Protein AF-A0A958LQD8-F1 (afdb_monomer)

Sequence (260 aa):
MGGPRLFFLTISIAVMGLSCSENRFSMDKAGTDSNQPQPANEGQGGEDPRYPGRGEPGPGLAFGHFDLDTSSKVYSPSDGETDRHIHEYDDKYDVRHVDFFYMLDSKLKEIHELIPEGIPFRIVVANAHLSRGGFLDINGRFQRAVDYQARVNSFLKGTTTALDTFVLGAAGPGQVQLTKFSLHFDEDAIVSGGLIPTQTGCVVKNDPGQKGEYRNGALTIQALAADRFALDPGTGVATKDGGLLWEATIFWHKEGAGCY

Nearest PDB structures (foldseek):
  3afo-assembly1_B-2  TM=1.778E-01  e=2.041E+00  Saccharomyces cerevisiae

Radius of gyration: 23.88 Å; Cα contacts (8 Å, |Δi|>4): 529; chains: 1; bounding box: 69×80×53 Å

Secondary structure (DSSP, 8-state):
--PPPPPP-----------PPP-------------PPPP---------TTSPPSS-----STTS-EEEEEESS---TT-S--SEEETTHHHHHT-SEEETTS-SSTTS--HHHHS-TT--EEEEEESTTT-TTEEEEETTEEEEHHHHHHHHHHHHTTS------EESSS--TT-EE---EEEEE-TTTTTTT-S-EE-HHHHHTT---TTS-GGGG-EEEEEEETTS--B-TTTSSBPTTS-EEEEEEEEEE-TTPPP-

Foldseek 3Di:
DDDDDDDDDDDDDDDDDDDDDDDDDDDDDDDDDDPDPDPPPPPPDPPPVLDDPPDDQAQAAPPFAKKKFKAQFDADALAAFTQDIDPRQCRVRRAQKAWLQDGPDPSHHRLPNQADFPFKKFKEKWLQVQQQQKWKQWVNDTDTNVVRNVVLVCCVVVVDVDTATEGDDDDDPRHDDGPTIMMGGDSHSVVVSNFHEDAPVQQGSQHAAPQRETSLSFIKMFIFGPVQQDADPSHRHADRSRGTRIMMTMGTYDPPDYSD

Structure (mmCIF, N/CA/C/O backbone):
data_AF-A0A958LQD8-F1
#
_entry.id   AF-A0A958LQD8-F1
#
loop_
_atom_site.group_PDB
_atom_site.id
_atom_site.type_symbol
_atom_site.label_atom_id
_atom_site.label_alt_id
_atom_site.label_comp_id
_atom_site.label_asym_id
_atom_site.label_entity_id
_atom_site.label_seq_id
_atom_site.pdbx_PDB_ins_code
_atom_site.Cartn_x
_atom_site.Cartn_y
_atom_site.Cartn_z
_atom_site.occupancy
_atom_site.B_iso_or_equiv
_atom_site.auth_seq_id
_atom_site.auth_comp_id
_atom_site.auth_asym_id
_atom_site.auth_atom_id
_atom_site.pdbx_PDB_model_num
ATOM 1 N N . MET A 1 1 ? -21.863 54.832 32.679 1.00 43.78 1 MET A N 1
ATOM 2 C CA . MET A 1 1 ? -22.001 53.361 32.728 1.00 43.78 1 MET A CA 1
ATOM 3 C C . MET A 1 1 ? -22.930 52.946 31.598 1.00 43.78 1 MET A C 1
ATOM 5 O O . MET A 1 1 ? -24.135 53.093 31.732 1.00 43.78 1 MET A O 1
ATOM 9 N N . GLY A 1 2 ? -22.371 52.563 30.450 1.00 52.59 2 GLY A N 1
ATOM 10 C CA . GLY A 1 2 ? -23.127 52.108 29.281 1.00 52.59 2 GLY A CA 1
ATOM 11 C C . GLY A 1 2 ? -22.715 50.677 28.965 1.00 52.59 2 GLY A C 1
ATOM 12 O O . GLY A 1 2 ? -21.569 50.451 28.594 1.00 52.59 2 GLY A O 1
ATOM 13 N N . GLY A 1 3 ? -23.618 49.725 29.190 1.00 48.03 3 GLY A N 1
ATOM 14 C CA . GLY A 1 3 ? -23.421 48.320 28.832 1.00 48.03 3 GLY A CA 1
ATOM 15 C C . GLY A 1 3 ? -23.989 48.029 27.437 1.00 48.03 3 GLY A C 1
ATOM 16 O O . GLY A 1 3 ? -25.008 48.624 27.072 1.00 48.03 3 GLY A O 1
ATOM 17 N N . PRO A 1 4 ? -23.365 47.139 26.648 1.00 59.12 4 PRO A N 1
ATOM 18 C CA . PRO A 1 4 ? -23.857 46.798 25.322 1.00 59.12 4 PRO A CA 1
ATOM 19 C C . PRO A 1 4 ? -25.097 45.899 25.418 1.00 59.12 4 PRO A C 1
ATOM 21 O O . PRO A 1 4 ? -25.148 44.954 26.204 1.00 59.12 4 PRO A O 1
ATOM 24 N N . ARG A 1 5 ? -26.110 46.202 24.600 1.00 59.00 5 ARG A N 1
ATOM 25 C CA . ARG A 1 5 ? -27.296 45.359 24.410 1.00 59.00 5 ARG A CA 1
ATOM 26 C C . ARG A 1 5 ? -27.002 44.314 23.335 1.00 59.00 5 ARG A C 1
ATOM 28 O O . ARG A 1 5 ? -26.736 44.669 22.190 1.00 59.00 5 ARG A O 1
ATOM 35 N N . LEU A 1 6 ? -27.072 43.042 23.717 1.00 57.66 6 LEU A N 1
ATOM 36 C CA . LEU A 1 6 ? -27.029 41.895 22.814 1.00 57.66 6 LEU A CA 1
ATOM 37 C C . LEU A 1 6 ? -28.390 41.775 22.104 1.00 57.66 6 LEU A C 1
ATOM 39 O O . LEU A 1 6 ? -29.414 41.614 22.767 1.00 57.66 6 LEU A O 1
ATOM 43 N N . PHE A 1 7 ? -28.411 41.864 20.775 1.00 57.25 7 PHE A N 1
ATOM 44 C CA . PHE A 1 7 ? -29.586 41.538 19.966 1.00 57.25 7 PHE A CA 1
ATOM 45 C C . PHE A 1 7 ? -29.498 40.071 19.535 1.00 57.25 7 PHE A C 1
ATOM 47 O O . PHE A 1 7 ? -28.585 39.693 18.805 1.00 57.25 7 PHE A O 1
ATOM 54 N N . PHE A 1 8 ? -30.448 39.249 19.981 1.00 53.72 8 PHE A N 1
ATOM 55 C CA . PHE A 1 8 ? -30.666 37.910 19.440 1.00 53.72 8 PHE A CA 1
ATOM 56 C C . PHE A 1 8 ? -31.566 38.015 18.207 1.00 53.72 8 PHE A C 1
ATOM 58 O O . PHE A 1 8 ? -32.703 38.477 18.299 1.00 53.72 8 PHE A O 1
ATOM 65 N N . LEU A 1 9 ? -31.046 37.598 17.053 1.00 58.19 9 LEU A N 1
ATOM 66 C CA . LEU A 1 9 ? -31.812 37.438 15.823 1.00 58.19 9 LEU A CA 1
ATOM 67 C C . LEU A 1 9 ? -32.272 35.978 15.734 1.00 58.19 9 LEU A C 1
ATOM 69 O O . LEU A 1 9 ? -31.477 35.089 15.437 1.00 58.19 9 LEU A O 1
ATOM 73 N N . THR A 1 10 ? -33.548 35.723 16.009 1.00 55.00 10 THR A N 1
ATOM 74 C CA . THR A 1 10 ? -34.147 34.392 15.858 1.00 55.00 10 THR A CA 1
ATOM 75 C C . THR A 1 10 ? -34.688 34.252 14.437 1.00 55.00 10 THR A C 1
ATOM 77 O O . THR A 1 10 ? -35.723 34.824 14.102 1.00 55.00 10 THR A O 1
ATOM 80 N N . ILE A 1 11 ? -33.993 33.498 13.586 1.00 55.56 11 ILE A N 1
ATOM 81 C CA . ILE A 1 11 ? -34.487 33.121 12.256 1.00 55.56 11 ILE A CA 1
ATOM 82 C C . ILE A 1 11 ? -35.342 31.862 12.427 1.00 55.56 11 ILE A C 1
ATOM 84 O O . ILE A 1 11 ? -34.821 30.782 12.690 1.00 55.56 11 ILE A O 1
ATOM 88 N N . SER A 1 12 ? -36.662 32.007 12.309 1.00 48.62 12 SER A N 1
ATOM 89 C CA . SER A 1 12 ? -37.588 30.871 12.253 1.00 48.62 12 SER A CA 1
ATOM 90 C C . SER A 1 12 ? -37.748 30.429 10.802 1.00 48.62 12 SER A C 1
ATOM 92 O O . SER A 1 12 ? -38.300 31.164 9.986 1.00 48.62 12 SER A O 1
ATOM 94 N N . ILE A 1 13 ? -37.257 29.234 10.476 1.00 55.59 13 ILE A N 1
ATOM 95 C CA . ILE A 1 13 ? -37.494 28.586 9.183 1.00 55.59 13 ILE A CA 1
ATOM 96 C C . ILE A 1 13 ? -38.834 27.854 9.277 1.00 55.59 13 ILE A C 1
ATOM 98 O O . ILE A 1 13 ? -38.968 26.865 9.995 1.00 55.59 13 ILE A O 1
ATOM 102 N N . ALA A 1 14 ? -39.837 28.362 8.563 1.00 51.31 14 ALA A N 1
ATOM 103 C CA . ALA A 1 14 ? -41.111 27.683 8.379 1.00 51.31 14 ALA A CA 1
ATOM 104 C C . ALA A 1 14 ? -40.929 26.528 7.382 1.00 51.31 14 ALA A C 1
ATOM 106 O O . ALA A 1 14 ? -40.748 26.749 6.186 1.00 51.31 14 ALA A O 1
ATOM 107 N N . VAL A 1 15 ? -40.979 25.290 7.876 1.00 55.06 15 VAL A N 1
ATOM 108 C CA . VAL A 1 15 ? -41.064 24.091 7.037 1.00 55.06 15 VAL A CA 1
ATOM 109 C C . VAL A 1 15 ? -42.533 23.896 6.664 1.00 55.06 15 VAL A C 1
ATOM 111 O O . VAL A 1 15 ? -43.347 23.494 7.493 1.00 55.06 15 VAL A O 1
ATOM 114 N N . MET A 1 16 ? -42.888 24.227 5.422 1.00 54.22 16 MET A N 1
ATOM 115 C CA . MET A 1 16 ? -44.194 23.888 4.860 1.00 54.22 16 MET A CA 1
ATOM 116 C C . MET A 1 16 ? -44.259 22.377 4.620 1.00 54.22 16 MET A C 1
ATOM 118 O O . MET A 1 16 ? -43.519 21.831 3.804 1.00 54.22 16 MET A O 1
ATOM 122 N N . GLY A 1 17 ? -45.146 21.711 5.359 1.00 43.06 17 GLY A N 1
ATOM 123 C CA . GLY A 1 17 ? -45.454 20.297 5.197 1.00 43.06 17 GLY A CA 1
ATOM 124 C C . GLY A 1 17 ? -46.214 20.039 3.898 1.00 43.06 17 GLY A C 1
ATOM 125 O O . GLY A 1 17 ? -47.324 20.531 3.705 1.00 43.06 17 GLY A O 1
ATOM 126 N N . LEU A 1 18 ? -45.621 19.229 3.024 1.00 50.12 18 LEU A N 1
ATOM 127 C CA . LEU A 1 18 ? -46.321 18.573 1.927 1.00 50.12 18 LEU A CA 1
ATOM 128 C C . LEU A 1 18 ? -47.001 17.312 2.472 1.00 50.12 18 LEU A C 1
ATOM 130 O O . LEU A 1 18 ? -46.356 16.324 2.813 1.00 50.12 18 LEU A O 1
ATOM 134 N N . SER A 1 19 ? -48.325 17.397 2.577 1.00 48.19 19 SER A N 1
ATOM 135 C CA . SER A 1 19 ? -49.240 16.290 2.842 1.00 48.19 19 SER A CA 1
ATOM 136 C C . SER A 1 19 ? -49.311 15.384 1.610 1.00 48.19 19 SER A C 1
ATOM 138 O O . SER A 1 19 ? -49.918 15.764 0.608 1.00 48.19 19 SER A O 1
ATOM 140 N N . CYS A 1 20 ? -48.746 14.180 1.700 1.00 44.09 20 CYS A N 1
ATOM 141 C CA . CYS A 1 20 ? -49.022 13.094 0.762 1.00 44.09 20 CYS A CA 1
ATOM 142 C C . CYS A 1 20 ? -50.038 12.127 1.376 1.00 44.09 20 CYS A C 1
ATOM 144 O O . CYS A 1 20 ? -49.910 11.694 2.519 1.00 44.09 20 CYS A O 1
ATOM 146 N N . SER A 1 21 ? -51.061 11.843 0.577 1.00 49.31 21 SER A N 1
ATOM 147 C CA . SER A 1 21 ? -52.246 11.051 0.873 1.00 49.31 21 SER A CA 1
ATOM 148 C C . SER A 1 21 ? -51.948 9.603 1.255 1.00 49.31 21 SER A C 1
ATOM 150 O O . SER A 1 21 ? -51.080 8.951 0.675 1.00 49.31 21 SER A O 1
ATOM 152 N N . GLU A 1 22 ? -52.769 9.098 2.169 1.00 45.38 22 GLU A N 1
ATOM 153 C CA . GLU A 1 22 ? -52.857 7.706 2.588 1.00 45.38 22 GLU A CA 1
ATOM 154 C C . GLU A 1 22 ? -53.103 6.764 1.399 1.00 45.38 22 GLU A C 1
ATOM 156 O O . GLU A 1 22 ? -54.120 6.863 0.716 1.00 45.38 22 GLU A O 1
ATOM 161 N N . ASN A 1 23 ? -52.214 5.788 1.209 1.00 41.88 23 ASN A N 1
ATOM 162 C CA . ASN A 1 23 ? -52.551 4.541 0.535 1.00 41.88 23 ASN A CA 1
ATOM 163 C C . ASN A 1 23 ? -52.360 3.401 1.532 1.00 41.88 23 ASN A C 1
ATOM 165 O O . ASN A 1 23 ? -51.24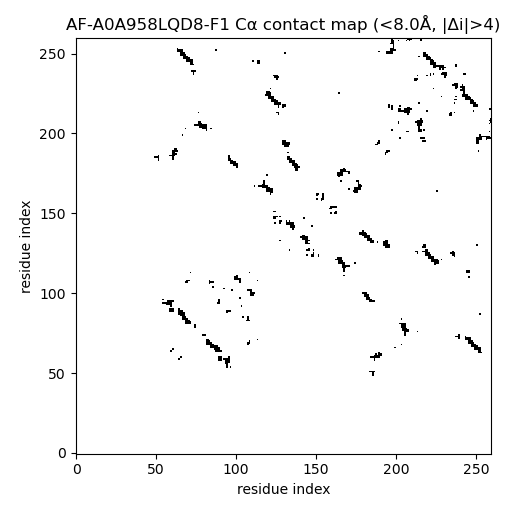6 3.066 1.935 1.00 41.88 23 ASN A O 1
ATOM 169 N N . ARG A 1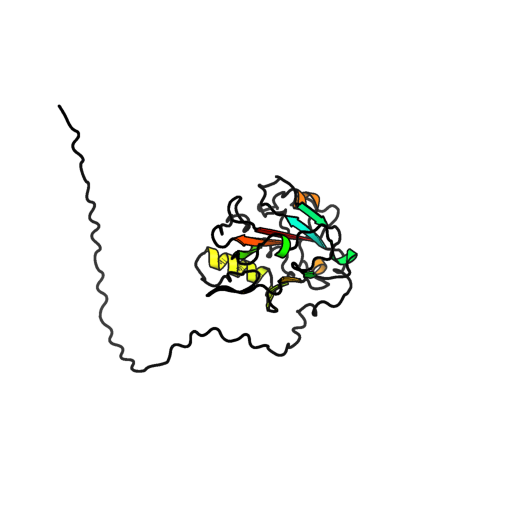 24 ? -53.489 2.827 1.949 1.00 46.91 24 ARG A N 1
ATOM 170 C CA . ARG A 1 24 ? -53.561 1.615 2.759 1.00 46.91 24 ARG A CA 1
ATOM 171 C C . ARG A 1 24 ? -53.095 0.433 1.915 1.00 46.91 24 ARG A C 1
ATOM 173 O O . ARG A 1 24 ? -53.807 0.017 1.006 1.00 46.91 24 ARG A O 1
ATOM 180 N N . PHE A 1 25 ? -51.952 -0.142 2.266 1.00 39.34 25 PHE A N 1
ATOM 181 C CA . PHE A 1 25 ? -51.623 -1.519 1.919 1.00 39.34 25 PHE A CA 1
ATOM 182 C C . PHE A 1 25 ? -51.407 -2.307 3.208 1.00 39.34 25 PHE A C 1
ATOM 184 O O . PHE A 1 25 ? -50.503 -2.039 3.992 1.00 39.34 25 PHE A O 1
ATOM 191 N N . SER A 1 26 ? -52.319 -3.248 3.429 1.00 44.12 26 SER A N 1
ATOM 192 C CA . SER A 1 26 ? -52.228 -4.298 4.432 1.00 44.12 26 SER A CA 1
ATOM 193 C C . SER A 1 26 ? -51.232 -5.347 3.938 1.00 44.12 26 SER A C 1
ATOM 195 O O . SER A 1 26 ? -51.383 -5.864 2.831 1.00 44.12 26 SER A O 1
ATOM 197 N N . MET A 1 27 ? -50.230 -5.660 4.757 1.00 42.16 27 MET A N 1
ATOM 198 C CA . MET A 1 27 ? -49.512 -6.929 4.694 1.00 42.16 27 MET A CA 1
ATOM 199 C C . MET A 1 27 ? -49.253 -7.418 6.115 1.00 42.16 27 MET A C 1
ATOM 201 O O . MET A 1 27 ? -48.377 -6.926 6.823 1.00 42.16 27 MET A O 1
ATOM 205 N N . ASP A 1 28 ? -50.043 -8.409 6.509 1.00 48.12 28 ASP A N 1
ATOM 206 C CA . ASP A 1 28 ? -49.695 -9.329 7.578 1.00 48.12 28 ASP A CA 1
ATOM 207 C C . ASP A 1 28 ? -48.567 -10.250 7.096 1.00 48.12 28 ASP A C 1
ATOM 209 O O . ASP A 1 28 ? -48.719 -10.926 6.078 1.00 48.12 28 ASP A O 1
ATOM 213 N N . LYS A 1 29 ? -47.474 -10.324 7.861 1.00 41.50 29 LYS A N 1
ATOM 214 C CA . LYS A 1 29 ? -46.923 -11.552 8.472 1.00 41.50 29 LYS A CA 1
ATOM 215 C C . LYS A 1 29 ? -45.418 -11.455 8.700 1.00 41.50 29 LYS A C 1
ATOM 217 O O . LYS A 1 29 ? -44.631 -11.167 7.807 1.00 41.50 29 LYS A O 1
ATOM 222 N N . ALA A 1 30 ? -45.073 -11.789 9.938 1.00 46.97 30 ALA A N 1
ATOM 223 C CA . ALA A 1 30 ? -43.751 -12.078 10.456 1.00 46.97 30 ALA A CA 1
ATOM 224 C C . ALA A 1 30 ? -42.873 -12.894 9.491 1.00 46.97 30 ALA A C 1
ATOM 226 O O . ALA A 1 30 ? -43.243 -13.990 9.069 1.00 46.97 30 ALA A O 1
ATOM 227 N N . GLY A 1 31 ? -41.674 -12.377 9.238 1.00 37.88 31 GLY A N 1
ATOM 228 C CA . GLY A 1 31 ? -40.526 -13.104 8.719 1.00 37.88 31 GLY A CA 1
ATOM 229 C C . GLY A 1 31 ? -39.307 -12.617 9.491 1.00 37.88 31 GLY A C 1
ATOM 230 O O . GLY A 1 31 ? -39.034 -11.423 9.533 1.00 37.88 31 GLY A O 1
ATOM 231 N N . THR A 1 32 ? -38.665 -13.534 10.196 1.00 39.53 32 THR A N 1
ATOM 232 C CA . THR A 1 32 ? -37.576 -13.305 11.142 1.00 39.53 32 THR A CA 1
ATOM 233 C C . THR A 1 32 ? -36.356 -12.662 10.498 1.00 39.53 32 THR A C 1
ATOM 235 O O . THR A 1 32 ? -35.843 -13.146 9.493 1.00 39.53 32 THR A O 1
ATOM 238 N N . ASP A 1 33 ? -35.880 -11.615 11.161 1.00 44.50 33 ASP A N 1
ATOM 239 C CA . ASP A 1 33 ? -34.563 -11.011 11.018 1.00 44.50 33 ASP A CA 1
ATOM 240 C C . ASP A 1 33 ? -33.474 -12.079 11.223 1.00 44.50 33 ASP A C 1
ATOM 242 O O . ASP A 1 33 ? -33.321 -12.631 12.315 1.00 44.50 33 ASP A O 1
ATOM 246 N N . SER A 1 34 ? -32.714 -12.389 10.175 1.00 42.09 34 SER A N 1
ATOM 247 C CA . SER A 1 34 ? -31.478 -13.168 10.283 1.00 42.09 34 SER A CA 1
ATOM 248 C C . SER A 1 34 ? -30.365 -12.464 9.518 1.00 42.09 34 SER A C 1
ATOM 250 O O . SER A 1 34 ? -29.821 -12.977 8.543 1.00 42.09 34 SER A O 1
ATOM 252 N N . ASN A 1 35 ? -30.016 -11.272 9.993 1.00 40.09 35 ASN A N 1
ATOM 253 C CA . ASN A 1 35 ? -28.779 -10.582 9.646 1.00 40.09 35 ASN A CA 1
ATOM 254 C C . ASN A 1 35 ? -27.614 -11.153 10.486 1.00 40.09 35 ASN A C 1
ATOM 256 O O . ASN A 1 35 ? -26.908 -10.434 11.192 1.00 40.09 35 ASN A O 1
ATOM 260 N N . GLN A 1 36 ? -27.458 -12.482 10.476 1.00 35.56 36 GLN A N 1
ATOM 261 C CA . GLN A 1 36 ? -26.257 -13.126 10.999 1.00 35.56 36 GLN A CA 1
ATOM 262 C C . GLN A 1 36 ? -25.197 -13.144 9.892 1.00 35.56 36 GLN A C 1
ATOM 264 O O . GLN A 1 36 ? -25.523 -13.507 8.759 1.00 35.56 36 GLN A O 1
ATOM 269 N N . PRO A 1 37 ? -23.932 -12.800 10.192 1.00 37.66 37 PRO A N 1
ATOM 270 C CA . PRO A 1 37 ? -22.829 -13.073 9.286 1.00 37.66 37 PRO A CA 1
ATOM 271 C C . PRO A 1 37 ? -22.858 -14.561 8.947 1.00 37.66 37 PRO A C 1
ATOM 273 O O . PRO A 1 37 ? -22.748 -15.400 9.844 1.00 37.66 37 PRO A O 1
ATOM 276 N N . GLN A 1 38 ? -23.047 -14.896 7.668 1.00 34.62 38 GLN A N 1
ATOM 277 C CA . GLN A 1 38 ? -22.868 -16.274 7.235 1.00 34.62 38 GLN A CA 1
ATOM 278 C C . GLN A 1 38 ? -21.451 -16.701 7.644 1.00 34.62 38 GLN A C 1
ATOM 280 O O . GLN A 1 38 ? -20.498 -15.970 7.339 1.00 34.62 38 GLN A O 1
ATOM 285 N N . PRO A 1 39 ? -21.285 -17.844 8.337 1.00 36.41 39 PRO A N 1
ATOM 286 C CA . PRO A 1 39 ? -19.961 -18.403 8.547 1.00 36.41 39 PRO A CA 1
ATOM 287 C C . PRO A 1 39 ? -19.302 -18.541 7.179 1.00 36.41 39 PRO A C 1
ATOM 289 O O . PRO A 1 39 ? -19.971 -18.896 6.204 1.00 36.41 39 PRO A O 1
ATOM 292 N N . ALA A 1 40 ? -18.016 -18.190 7.103 1.00 41.31 40 ALA A N 1
ATOM 293 C CA . ALA A 1 40 ? -17.224 -18.397 5.905 1.00 41.31 40 ALA A CA 1
ATOM 294 C C . ALA A 1 40 ? -17.393 -19.864 5.516 1.00 41.31 40 ALA A C 1
ATOM 296 O O . ALA A 1 40 ? -16.914 -20.757 6.207 1.00 41.31 40 ALA A O 1
ATOM 297 N N . ASN A 1 41 ? -18.172 -20.098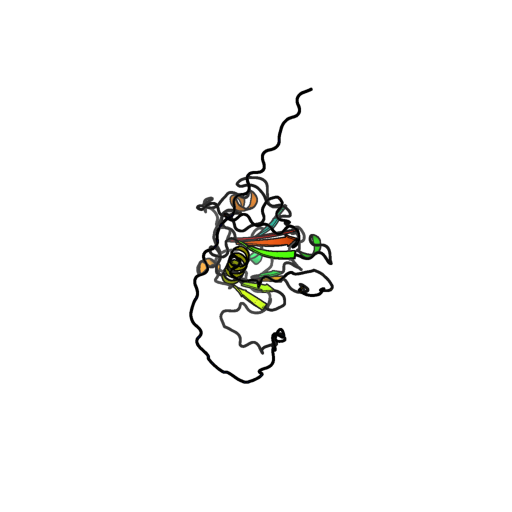 4.466 1.00 34.94 41 ASN A N 1
ATOM 298 C CA . ASN A 1 41 ? -18.282 -21.407 3.878 1.00 34.94 41 ASN A CA 1
ATOM 299 C C . ASN A 1 41 ? -16.875 -21.672 3.351 1.00 34.94 41 ASN A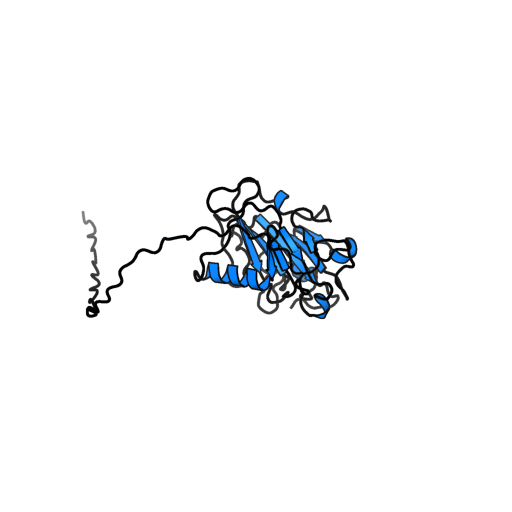 C 1
ATOM 301 O O . ASN A 1 41 ? -16.440 -20.992 2.418 1.00 34.94 41 ASN A O 1
ATOM 305 N N . GLU A 1 42 ? -16.139 -22.560 4.019 1.00 41.84 42 GLU A N 1
ATOM 306 C CA . GLU A 1 42 ? -14.897 -23.152 3.530 1.00 41.84 42 GLU A CA 1
ATOM 307 C C . GLU A 1 42 ? -15.265 -23.960 2.284 1.00 41.84 42 GLU A C 1
ATOM 309 O O . GLU A 1 42 ? -15.403 -25.181 2.289 1.00 41.84 42 GLU A O 1
ATOM 314 N N . GLY A 1 43 ? -15.571 -23.225 1.216 1.00 38.41 43 GLY A N 1
ATOM 315 C CA . GLY A 1 43 ? -15.916 -23.760 -0.074 1.00 38.41 43 GLY A CA 1
ATOM 316 C C . GLY A 1 43 ? -14.699 -24.501 -0.571 1.00 38.41 43 GLY A C 1
ATOM 317 O O . GLY A 1 43 ? -13.639 -23.907 -0.762 1.00 38.41 43 GLY A O 1
ATOM 318 N N . GLN A 1 44 ? -14.877 -25.805 -0.748 1.00 37.62 44 GLN A N 1
ATOM 319 C CA . GLN A 1 44 ? -14.023 -26.657 -1.553 1.00 37.62 44 GLN A CA 1
ATOM 320 C C . GLN A 1 44 ? -13.621 -25.874 -2.805 1.00 37.62 44 GLN A C 1
ATOM 322 O O . GLN A 1 44 ? -14.473 -25.530 -3.626 1.00 37.62 44 GLN A O 1
ATOM 327 N N . GLY A 1 45 ? -12.340 -25.509 -2.866 1.00 40.03 45 GLY A N 1
ATOM 328 C CA . GLY A 1 45 ? -11.774 -24.691 -3.923 1.00 40.03 45 GLY A CA 1
ATOM 329 C C . GLY A 1 45 ? -11.931 -25.403 -5.253 1.00 40.03 45 GLY A C 1
ATOM 330 O O . GLY A 1 45 ? -11.141 -26.279 -5.589 1.00 40.03 45 GLY A O 1
ATOM 331 N N . GLY A 1 46 ? -12.954 -25.018 -6.011 1.00 38.12 46 GLY A N 1
ATOM 332 C CA . GLY A 1 46 ? -12.837 -25.060 -7.454 1.00 38.12 46 GLY A CA 1
ATOM 333 C C . GLY A 1 46 ? -11.684 -24.130 -7.796 1.00 38.12 46 GLY A C 1
ATOM 334 O O . GLY A 1 46 ? -11.754 -22.940 -7.496 1.00 38.12 46 GLY A O 1
ATOM 335 N N . GLU A 1 47 ? -10.606 -24.693 -8.325 1.00 43.09 47 GLU A N 1
ATOM 336 C CA . GLU A 1 47 ? -9.502 -23.946 -8.912 1.00 43.09 47 GLU A CA 1
ATOM 337 C C . GLU A 1 47 ? -10.105 -23.026 -9.984 1.00 43.09 47 GLU A C 1
ATOM 339 O O . GLU A 1 47 ? -10.423 -23.470 -11.085 1.00 43.09 47 GLU A O 1
ATOM 344 N N . ASP A 1 48 ? -10.362 -21.752 -9.664 1.00 49.31 48 ASP A N 1
ATOM 345 C CA . ASP A 1 48 ? -10.503 -20.765 -10.731 1.00 49.31 48 ASP A CA 1
ATOM 346 C C . ASP A 1 48 ? -9.126 -20.740 -11.401 1.00 49.31 48 ASP A C 1
ATOM 348 O O . ASP A 1 48 ? -8.137 -20.456 -10.719 1.00 49.31 48 ASP A O 1
ATOM 352 N N . PRO A 1 49 ? -9.024 -21.036 -12.703 1.00 51.75 49 PRO A N 1
ATOM 353 C CA . PRO A 1 49 ? -7.749 -21.010 -13.415 1.00 51.75 49 PRO A CA 1
ATOM 354 C C . PRO A 1 49 ? -7.091 -19.618 -13.429 1.00 51.75 49 PRO A C 1
ATOM 356 O O . PRO A 1 49 ? -5.986 -19.479 -13.936 1.00 51.75 49 PRO A O 1
ATOM 359 N N . ARG A 1 50 ? -7.763 -18.588 -12.893 1.00 51.75 50 ARG A N 1
ATOM 360 C CA . ARG A 1 50 ? -7.248 -17.227 -12.687 1.00 51.75 50 ARG A CA 1
ATOM 361 C C . ARG A 1 50 ? -6.736 -16.963 -11.265 1.00 51.75 50 ARG A C 1
ATOM 363 O O . ARG A 1 50 ? -6.515 -15.807 -10.923 1.00 51.75 50 ARG A O 1
ATOM 370 N N . TYR A 1 51 ? -6.649 -17.979 -10.405 1.00 55.50 51 TYR A N 1
ATOM 371 C CA . TYR A 1 51 ? -5.991 -17.840 -9.108 1.00 55.50 51 TYR A CA 1
ATOM 372 C C . TYR A 1 51 ? -4.564 -18.379 -9.203 1.00 55.50 51 TYR A C 1
ATOM 374 O O . TYR A 1 51 ? -4.396 -19.568 -9.494 1.00 55.50 51 TYR A O 1
ATOM 382 N N . PRO A 1 52 ? -3.539 -17.561 -8.906 1.00 54.59 52 PRO A N 1
ATOM 383 C CA . PRO A 1 52 ? -2.189 -18.074 -8.775 1.00 54.59 52 PRO A CA 1
ATOM 384 C C . PRO A 1 52 ? -2.202 -19.088 -7.627 1.00 54.59 52 PRO A C 1
ATOM 386 O O . PRO A 1 52 ? -2.674 -18.800 -6.523 1.00 54.59 52 PRO A O 1
ATOM 389 N N . GLY A 1 53 ? -1.779 -20.319 -7.923 1.00 51.78 53 GLY A N 1
ATOM 390 C CA . GLY A 1 53 ? -1.777 -21.420 -6.964 1.00 51.78 53 GLY A CA 1
ATOM 391 C C . GLY A 1 53 ? -1.122 -21.007 -5.644 1.00 51.78 53 GLY A C 1
ATOM 392 O O . GLY A 1 53 ? -0.171 -20.229 -5.626 1.00 51.78 53 GLY A O 1
ATOM 393 N N . ARG A 1 54 ? -1.653 -21.513 -4.523 1.00 52.75 54 ARG A N 1
ATOM 394 C CA . ARG A 1 54 ? -1.110 -21.278 -3.177 1.00 52.75 54 ARG A CA 1
ATOM 395 C C . ARG A 1 54 ? 0.409 -21.504 -3.155 1.00 52.75 54 ARG A C 1
ATOM 397 O O . ARG A 1 54 ? 0.828 -22.649 -3.138 1.00 52.75 54 ARG A O 1
ATOM 404 N N . GLY A 1 55 ? 1.185 -20.423 -3.080 1.00 52.31 55 GLY A N 1
ATOM 405 C CA . GLY A 1 55 ? 2.457 -20.305 -2.353 1.00 52.31 55 GLY A CA 1
ATOM 406 C C . GLY A 1 55 ? 3.603 -21.285 -2.628 1.00 52.31 55 GLY A C 1
ATOM 407 O O . GLY A 1 55 ? 4.592 -21.206 -1.907 1.00 52.31 55 GLY A O 1
ATOM 408 N N . GLU A 1 56 ? 3.520 -22.186 -3.604 1.00 54.94 56 GLU A N 1
ATOM 409 C CA . GLU A 1 56 ? 4.672 -23.015 -3.964 1.00 54.94 56 GLU A CA 1
ATOM 410 C C . GLU A 1 56 ? 5.755 -22.128 -4.604 1.00 54.94 56 GLU A C 1
ATOM 412 O O . GLU A 1 56 ? 5.412 -21.292 -5.454 1.00 54.94 56 GLU A O 1
ATOM 417 N N . PRO A 1 57 ? 7.036 -22.286 -4.210 1.00 57.91 57 PRO A N 1
ATOM 418 C CA . PRO A 1 57 ? 8.156 -21.668 -4.906 1.00 57.91 57 PRO A CA 1
ATOM 419 C C . PRO A 1 57 ? 8.048 -21.952 -6.399 1.00 57.91 57 PRO A C 1
ATOM 421 O O . PRO A 1 57 ? 7.750 -23.074 -6.826 1.00 57.91 57 PRO A O 1
ATOM 424 N N . GLY A 1 58 ? 8.240 -20.917 -7.189 1.00 64.56 58 GLY A N 1
ATOM 425 C CA . GLY A 1 58 ? 8.158 -20.989 -8.631 1.00 64.56 58 GLY A CA 1
ATOM 426 C C . GLY A 1 58 ? 8.763 -19.729 -9.216 1.00 64.56 58 GLY A C 1
ATOM 427 O O . GLY A 1 58 ? 8.864 -18.738 -8.489 1.00 64.56 58 GLY A O 1
ATOM 428 N N . PRO A 1 59 ? 9.111 -19.761 -10.514 1.00 79.62 59 PRO A N 1
ATOM 429 C CA . PRO A 1 59 ? 9.761 -18.633 -11.164 1.00 79.62 59 PRO A CA 1
ATOM 430 C C . PRO A 1 59 ? 9.016 -17.341 -10.830 1.00 79.62 59 PRO A C 1
ATOM 432 O O . PRO A 1 59 ? 7.779 -17.347 -10.742 1.00 79.62 59 PRO A O 1
ATOM 435 N N . GLY A 1 60 ? 9.780 -16.266 -10.621 1.00 87.56 60 GLY A N 1
ATOM 436 C CA . GLY A 1 60 ? 9.263 -14.908 -10.485 1.00 87.56 60 GLY A CA 1
ATOM 437 C C . GLY A 1 60 ? 8.378 -14.499 -11.668 1.00 87.56 60 GLY A C 1
ATOM 438 O O . GLY A 1 60 ? 7.950 -15.319 -12.490 1.00 87.56 60 GLY A O 1
ATOM 439 N N . LEU A 1 61 ? 8.037 -13.220 -11.772 1.00 92.88 61 LEU A N 1
ATOM 440 C CA . LEU A 1 61 ? 7.188 -12.784 -12.876 1.00 92.88 61 LEU A CA 1
ATOM 441 C C . LEU A 1 61 ? 7.886 -12.990 -14.227 1.00 92.88 61 LEU A C 1
ATOM 443 O O . LEU A 1 61 ? 9.075 -12.749 -14.408 1.00 92.88 61 LEU A O 1
ATOM 447 N N . ALA A 1 62 ? 7.137 -13.436 -15.229 1.00 91.88 62 ALA A N 1
ATOM 448 C CA . ALA A 1 62 ? 7.700 -13.608 -16.555 1.00 91.88 62 ALA A CA 1
ATOM 449 C C . ALA A 1 62 ? 8.009 -12.236 -17.186 1.00 91.88 62 ALA A C 1
ATOM 451 O O . ALA A 1 62 ? 7.183 -11.321 -17.165 1.00 91.88 62 ALA A O 1
ATOM 452 N N . PHE A 1 63 ? 9.165 -12.140 -17.854 1.00 91.94 63 PHE A N 1
ATOM 453 C CA . PHE A 1 63 ? 9.614 -10.973 -18.637 1.00 91.94 63 PHE A CA 1
ATOM 454 C C . PHE A 1 63 ? 9.934 -9.705 -17.828 1.00 91.94 63 PHE A C 1
ATOM 456 O O . PHE A 1 63 ? 9.956 -8.602 -18.383 1.00 91.94 63 PHE A O 1
ATOM 463 N N . GLY A 1 64 ? 10.231 -9.859 -16.544 1.00 94.00 64 GLY A N 1
ATOM 464 C CA . GLY A 1 64 ? 10.716 -8.796 -15.675 1.00 94.00 64 GLY A CA 1
ATOM 465 C C . GLY A 1 64 ? 10.726 -9.278 -14.235 1.00 94.00 64 GLY A C 1
ATOM 466 O O . GLY A 1 64 ? 10.761 -10.472 -13.999 1.00 94.00 64 GLY A O 1
ATOM 467 N N . HIS A 1 65 ? 10.658 -8.340 -13.307 1.00 96.50 65 HIS A N 1
ATOM 468 C CA . HIS A 1 65 ? 10.573 -8.604 -11.879 1.00 96.50 65 HIS A CA 1
ATOM 469 C C . HIS A 1 65 ? 9.720 -7.516 -11.232 1.00 96.50 65 HIS A C 1
ATOM 471 O O . HIS A 1 65 ? 9.478 -6.460 -11.838 1.00 96.50 65 HIS A O 1
ATOM 477 N N . PHE A 1 66 ? 9.295 -7.723 -9.994 1.00 97.56 66 PHE A N 1
ATOM 478 C CA . PHE A 1 66 ? 8.787 -6.644 -9.166 1.00 97.56 66 PHE A CA 1
ATOM 479 C C . PHE A 1 66 ? 9.780 -6.248 -8.079 1.00 97.56 66 PHE A C 1
ATOM 481 O O . PHE A 1 66 ? 10.399 -7.067 -7.402 1.00 97.56 66 PHE A O 1
ATOM 488 N N . ASP A 1 67 ? 9.876 -4.944 -7.883 1.00 98.06 67 ASP A N 1
ATOM 489 C CA . ASP A 1 67 ? 10.551 -4.354 -6.744 1.00 98.06 67 ASP A CA 1
ATOM 490 C C . ASP A 1 67 ? 9.541 -4.195 -5.595 1.00 98.06 67 ASP A C 1
ATOM 492 O O . ASP A 1 67 ? 8.333 -4.015 -5.815 1.00 98.06 67 ASP A O 1
ATOM 496 N N . LEU A 1 68 ? 10.037 -4.269 -4.359 1.00 98.56 68 LEU A N 1
ATOM 497 C CA . LEU A 1 68 ? 9.233 -4.130 -3.147 1.00 98.56 68 LEU A CA 1
ATOM 498 C C . LEU A 1 68 ? 9.839 -3.087 -2.211 1.00 98.56 68 LEU A C 1
ATOM 500 O O . LEU A 1 68 ? 10.967 -3.232 -1.731 1.00 98.56 68 LEU A O 1
ATOM 504 N N . ASP A 1 69 ? 9.022 -2.097 -1.870 1.00 98.56 69 ASP A N 1
ATOM 505 C CA . ASP A 1 69 ? 9.367 -1.044 -0.930 1.00 98.56 69 ASP A CA 1
ATOM 506 C C . ASP A 1 69 ? 8.497 -1.128 0.326 1.00 98.56 69 ASP A C 1
ATOM 508 O O . ASP A 1 69 ? 7.323 -1.499 0.269 1.00 98.56 69 ASP A O 1
ATOM 512 N N . THR A 1 70 ? 9.052 -0.709 1.464 1.00 98.38 70 THR A N 1
ATOM 513 C CA . THR A 1 70 ? 8.299 -0.480 2.709 1.00 98.38 70 THR A CA 1
ATOM 514 C C . THR A 1 70 ? 8.541 0.926 3.241 1.00 98.38 70 THR A C 1
ATOM 516 O O . THR A 1 70 ? 9.614 1.506 3.054 1.00 98.38 70 THR A O 1
ATOM 519 N N . SER A 1 71 ? 7.535 1.490 3.909 1.00 97.56 71 SER A N 1
ATOM 520 C CA . SER A 1 71 ? 7.621 2.806 4.546 1.00 97.56 71 SER A CA 1
ATOM 521 C C . SER A 1 71 ? 6.834 2.842 5.856 1.00 97.56 71 SER A C 1
ATOM 523 O O . SER A 1 71 ? 5.760 2.255 5.982 1.00 97.56 71 SER A O 1
ATOM 525 N N . SER A 1 72 ? 7.354 3.576 6.833 1.00 94.75 72 SER A N 1
ATOM 526 C CA . SER A 1 72 ? 6.702 3.882 8.111 1.00 94.75 72 SER A CA 1
ATOM 527 C C . SER A 1 72 ? 6.046 5.265 8.125 1.00 94.75 72 SER A C 1
ATOM 529 O O . SER A 1 72 ? 5.427 5.652 9.118 1.00 94.75 72 SER A O 1
ATOM 531 N N . LYS A 1 73 ? 6.189 6.039 7.039 1.00 96.00 73 LYS A N 1
ATOM 532 C CA . LYS A 1 73 ? 5.673 7.408 6.918 1.00 96.00 73 LYS A CA 1
ATOM 533 C C . LYS A 1 73 ? 5.015 7.648 5.566 1.00 96.00 73 LYS A C 1
ATOM 535 O O . LYS A 1 73 ? 5.431 7.093 4.550 1.00 96.00 73 LYS A O 1
ATOM 540 N N . VAL A 1 74 ? 4.023 8.534 5.583 1.00 97.00 74 VAL A N 1
ATOM 541 C CA . VAL A 1 74 ? 3.504 9.178 4.377 1.00 97.00 74 VAL A CA 1
ATOM 542 C C . VAL A 1 74 ? 4.390 10.377 4.076 1.00 97.00 74 VAL A C 1
ATOM 544 O O . VAL A 1 74 ? 4.654 11.189 4.971 1.00 97.00 74 VAL A O 1
ATOM 547 N N . TYR A 1 75 ? 4.805 10.511 2.824 1.00 96.94 75 TYR A N 1
ATOM 548 C CA . TYR A 1 75 ? 5.588 11.653 2.378 1.00 96.94 75 TYR A CA 1
ATOM 549 C C . TYR A 1 75 ? 4.771 12.605 1.507 1.00 96.94 75 TYR A C 1
ATOM 551 O O . TYR A 1 75 ? 3.792 12.219 0.868 1.00 96.94 75 TYR A O 1
ATOM 559 N N . SER A 1 76 ? 5.177 13.874 1.487 1.00 96.38 76 SER A N 1
ATOM 560 C CA . SER A 1 76 ? 4.652 14.823 0.500 1.00 96.38 76 SER A CA 1
ATOM 561 C C . SER A 1 76 ? 5.165 14.444 -0.900 1.00 96.38 76 SER A C 1
ATOM 563 O O . SER A 1 76 ? 6.135 13.688 -1.000 1.00 96.38 76 SER A O 1
ATOM 565 N N . PRO A 1 77 ? 4.547 14.939 -1.986 1.00 96.62 77 PRO A N 1
ATOM 566 C CA . PRO A 1 77 ? 5.055 14.699 -3.335 1.00 96.62 77 PRO A CA 1
ATOM 567 C C . PRO A 1 77 ? 6.518 15.139 -3.483 1.00 96.62 77 PRO A C 1
ATOM 569 O O . PRO A 1 77 ? 6.860 16.256 -3.084 1.00 96.62 77 PRO A O 1
ATOM 572 N N . SER A 1 78 ? 7.350 14.267 -4.058 1.00 95.44 78 SER A N 1
ATOM 573 C CA . SER A 1 78 ? 8.798 14.456 -4.250 1.00 95.44 78 SER A CA 1
ATOM 574 C C . SER A 1 78 ? 9.569 14.778 -2.962 1.00 95.44 78 SER A C 1
ATOM 576 O O . SER A 1 78 ? 10.566 15.504 -2.985 1.00 95.44 78 SER A O 1
ATOM 578 N N . ASP A 1 79 ? 9.089 14.274 -1.825 1.00 94.00 79 ASP A N 1
ATOM 579 C CA . ASP A 1 79 ? 9.719 14.422 -0.517 1.00 94.00 79 ASP A CA 1
ATOM 580 C C . ASP A 1 79 ? 9.983 13.050 0.114 1.00 94.00 79 ASP A C 1
ATOM 582 O O . ASP A 1 79 ? 9.244 12.088 -0.096 1.00 94.00 79 ASP A O 1
ATOM 586 N N . GLY A 1 80 ? 11.025 12.991 0.939 1.00 92.44 80 GLY A N 1
ATOM 587 C CA . GLY A 1 80 ? 11.425 11.797 1.672 1.00 92.44 80 GLY A CA 1
ATOM 588 C C . GLY A 1 80 ? 11.870 10.616 0.812 1.00 92.44 80 GLY A C 1
ATOM 589 O O . GLY A 1 80 ? 12.102 10.725 -0.389 1.00 92.44 80 GLY A O 1
ATOM 590 N N . GLU A 1 81 ? 12.041 9.477 1.481 1.00 96.19 81 GLU A N 1
ATOM 591 C CA . GLU A 1 81 ? 12.454 8.211 0.879 1.00 96.19 81 GLU A CA 1
ATOM 592 C C . GLU A 1 81 ? 11.708 7.056 1.560 1.00 96.19 81 GLU A C 1
ATOM 594 O O . GLU A 1 81 ? 11.424 7.114 2.760 1.00 96.19 81 GLU A O 1
ATOM 599 N N . THR A 1 82 ? 11.372 5.996 0.822 1.00 96.88 82 THR A N 1
ATOM 600 C CA . THR A 1 82 ? 10.941 4.727 1.438 1.00 96.88 82 THR A CA 1
ATOM 601 C C . THR A 1 82 ? 11.987 4.248 2.433 1.00 96.88 82 THR A C 1
ATOM 603 O O . THR A 1 82 ? 13.186 4.405 2.201 1.00 96.88 82 THR A O 1
ATOM 606 N N . ASP A 1 83 ? 11.559 3.597 3.510 1.00 97.12 83 ASP A N 1
ATOM 607 C CA . ASP A 1 83 ? 12.493 3.121 4.527 1.00 97.12 83 ASP A CA 1
ATOM 608 C C . ASP A 1 83 ? 13.448 2.081 3.943 1.00 97.12 83 ASP A C 1
ATOM 610 O O . ASP A 1 83 ? 14.649 2.089 4.239 1.00 97.12 83 ASP A O 1
ATOM 614 N N . ARG A 1 84 ? 12.917 1.176 3.114 1.00 97.62 84 ARG A N 1
ATOM 615 C CA . ARG A 1 84 ? 13.677 0.117 2.453 1.00 97.62 84 ARG A CA 1
ATOM 616 C C . ARG A 1 84 ? 13.092 -0.216 1.098 1.00 97.62 84 ARG A C 1
ATOM 618 O O . ARG A 1 84 ? 11.880 -0.209 0.932 1.00 97.62 84 ARG A O 1
ATOM 625 N N . HIS A 1 85 ? 14.000 -0.572 0.205 1.00 98.00 85 HIS A N 1
ATOM 626 C CA . HIS A 1 85 ? 13.753 -0.991 -1.159 1.00 98.00 85 HIS A CA 1
ATOM 627 C C . HIS A 1 85 ? 14.504 -2.302 -1.403 1.00 98.00 85 HIS A C 1
ATOM 629 O O . HIS A 1 85 ? 15.698 -2.386 -1.082 1.00 98.00 85 HIS A O 1
ATOM 635 N N . ILE A 1 86 ? 13.818 -3.297 -1.958 1.00 98.25 86 ILE A N 1
ATOM 636 C CA . ILE A 1 86 ? 14.403 -4.551 -2.430 1.00 98.25 86 ILE A CA 1
ATOM 637 C C . ILE A 1 86 ? 14.173 -4.653 -3.930 1.00 98.25 86 ILE A C 1
ATOM 639 O O . ILE A 1 86 ? 13.038 -4.746 -4.391 1.00 98.25 86 ILE A O 1
ATOM 643 N N . HIS A 1 87 ? 15.286 -4.646 -4.654 1.00 97.75 87 HIS A N 1
ATOM 644 C CA . HIS A 1 87 ? 15.318 -4.842 -6.091 1.00 97.75 87 HIS A CA 1
ATOM 645 C C . HIS A 1 87 ? 15.095 -6.320 -6.436 1.00 97.75 87 HIS A C 1
ATOM 647 O O . HIS A 1 87 ? 15.695 -7.184 -5.784 1.00 97.75 87 HIS A O 1
ATOM 653 N N . GLU A 1 88 ? 14.255 -6.575 -7.440 1.00 96.38 88 GLU A N 1
ATOM 654 C CA . GLU A 1 88 ? 13.921 -7.898 -7.989 1.00 96.38 88 GLU A CA 1
ATOM 655 C C . GLU A 1 88 ? 13.485 -8.893 -6.899 1.00 96.38 88 GLU A C 1
ATOM 657 O O . GLU A 1 88 ? 14.071 -9.964 -6.731 1.00 96.38 88 GLU A O 1
ATOM 662 N N . TYR A 1 89 ? 12.501 -8.514 -6.076 1.00 97.50 89 TYR A N 1
ATOM 663 C CA . TYR A 1 89 ? 12.091 -9.322 -4.925 1.00 97.50 89 TYR A CA 1
ATOM 664 C C . TYR A 1 89 ? 11.622 -10.723 -5.347 1.00 97.50 89 TYR A C 1
ATOM 666 O O . TYR A 1 89 ? 12.024 -11.712 -4.736 1.00 97.50 89 TYR A O 1
ATOM 674 N N . ASP A 1 90 ? 10.796 -10.823 -6.384 1.00 96.62 90 ASP A N 1
ATOM 675 C CA . ASP A 1 90 ? 10.344 -12.102 -6.935 1.00 96.62 90 ASP A CA 1
ATOM 676 C C . ASP A 1 90 ? 11.479 -12.970 -7.462 1.00 96.62 90 ASP A C 1
ATOM 678 O O . ASP A 1 90 ? 11.537 -14.145 -7.109 1.00 96.62 90 ASP A O 1
ATOM 682 N N . ASP A 1 91 ? 12.399 -12.410 -8.243 1.00 95.88 91 ASP A N 1
ATOM 683 C CA . ASP A 1 91 ? 13.518 -13.171 -8.813 1.00 95.88 91 ASP A CA 1
ATOM 684 C C . ASP A 1 91 ? 14.512 -13.619 -7.739 1.00 95.88 91 ASP A C 1
ATOM 686 O O . ASP A 1 91 ? 15.001 -14.752 -7.746 1.00 95.88 91 ASP A O 1
ATOM 690 N N . LYS A 1 92 ? 14.798 -12.745 -6.771 1.00 96.00 92 LYS A N 1
ATOM 691 C CA . LYS A 1 92 ? 15.722 -13.034 -5.670 1.00 96.00 92 LYS A CA 1
ATOM 692 C C . LYS A 1 92 ? 15.238 -14.190 -4.797 1.00 96.00 92 LYS A C 1
ATOM 694 O O . LYS A 1 92 ? 16.066 -14.899 -4.216 1.00 96.00 92 LYS A O 1
ATOM 699 N N . TYR A 1 93 ? 13.923 -14.341 -4.665 1.00 95.44 93 TYR A N 1
ATOM 700 C CA . TYR A 1 93 ? 13.308 -15.285 -3.740 1.00 95.44 93 TYR A CA 1
ATOM 701 C C . TYR A 1 93 ? 12.494 -16.400 -4.403 1.00 95.44 93 TYR A C 1
ATOM 703 O O . TYR A 1 93 ? 12.022 -17.276 -3.681 1.00 95.44 93 TYR A O 1
ATOM 711 N N . ASP A 1 94 ? 12.373 -16.403 -5.731 1.00 94.12 94 ASP A N 1
ATOM 712 C CA . ASP A 1 94 ? 11.587 -17.369 -6.510 1.00 94.12 94 ASP A CA 1
ATOM 713 C C . ASP A 1 94 ? 10.116 -17.424 -6.048 1.00 94.12 94 ASP A C 1
ATOM 715 O O . ASP A 1 94 ? 9.571 -18.471 -5.678 1.00 94.12 94 ASP A O 1
ATOM 719 N N . VAL A 1 95 ? 9.483 -16.244 -5.984 1.00 94.19 95 VAL A N 1
ATOM 720 C CA . VAL A 1 95 ? 8.095 -16.075 -5.522 1.00 94.19 95 VAL A CA 1
ATOM 721 C C . VAL A 1 95 ? 7.309 -15.114 -6.402 1.00 94.19 95 VAL A C 1
ATOM 723 O O . VAL A 1 95 ? 7.820 -14.108 -6.856 1.00 94.19 95 VAL A O 1
ATOM 726 N N . ARG A 1 96 ? 6.002 -15.345 -6.553 1.00 95.19 96 ARG A N 1
ATOM 727 C CA . ARG A 1 96 ? 5.071 -14.420 -7.246 1.00 95.19 96 ARG A CA 1
ATOM 728 C C . ARG A 1 96 ? 4.144 -13.673 -6.287 1.00 95.19 96 ARG A C 1
ATOM 730 O O . ARG A 1 96 ? 3.066 -13.204 -6.654 1.00 95.19 96 ARG A O 1
ATOM 737 N N . HIS A 1 97 ? 4.529 -13.630 -5.018 1.00 96.31 97 HIS A N 1
ATOM 738 C CA . HIS A 1 97 ? 3.731 -13.039 -3.960 1.00 96.31 97 HIS A CA 1
ATOM 739 C C . HIS A 1 97 ? 4.611 -12.441 -2.866 1.00 96.31 97 HIS A C 1
ATOM 741 O O . HIS A 1 97 ? 5.787 -12.772 -2.731 1.00 96.31 97 HIS A O 1
ATOM 747 N N . VAL A 1 98 ? 4.003 -11.580 -2.056 1.00 97.88 98 VAL A N 1
ATOM 748 C CA . VAL A 1 98 ? 4.595 -11.020 -0.842 1.00 97.88 98 VAL A CA 1
ATOM 749 C C . VAL A 1 98 ? 3.693 -11.394 0.326 1.00 97.88 98 VAL A C 1
ATOM 751 O O . VAL A 1 98 ? 2.534 -10.977 0.360 1.00 97.88 98 VAL A O 1
ATOM 754 N N . ASP A 1 99 ? 4.205 -12.182 1.273 1.00 98.00 99 ASP A N 1
ATOM 755 C CA . ASP A 1 99 ? 3.561 -12.381 2.572 1.00 98.00 99 ASP A CA 1
ATOM 756 C C . ASP A 1 99 ? 3.984 -11.250 3.512 1.00 98.00 99 ASP A C 1
ATOM 758 O O . ASP A 1 99 ? 5.147 -11.133 3.889 1.00 98.00 99 ASP A O 1
ATOM 762 N N . PHE A 1 100 ? 3.040 -10.383 3.875 1.00 98.56 100 PHE A N 1
ATOM 763 C CA . PHE A 1 100 ? 3.325 -9.195 4.676 1.00 98.56 100 PHE A CA 1
ATOM 764 C C . PHE A 1 100 ? 3.580 -9.509 6.157 1.00 98.56 100 PHE A C 1
ATOM 766 O O . PHE A 1 100 ? 4.010 -8.616 6.895 1.00 98.56 100 PHE A O 1
ATOM 773 N N . PHE A 1 101 ? 3.325 -10.748 6.596 1.00 97.81 101 PHE A N 1
ATOM 774 C CA . PHE A 1 101 ? 3.742 -11.253 7.903 1.00 97.81 101 PHE A CA 1
ATOM 775 C C . PHE A 1 101 ? 5.109 -11.934 7.879 1.00 97.81 101 PHE A C 1
ATOM 777 O O . PHE A 1 101 ? 5.691 -12.062 8.946 1.00 97.81 101 PHE A O 1
ATOM 784 N N . TYR A 1 102 ? 5.584 -12.387 6.717 1.00 97.06 102 TYR A N 1
ATOM 785 C CA . TYR A 1 102 ? 6.795 -13.200 6.584 1.00 97.06 102 TYR A CA 1
ATOM 786 C C . TYR A 1 102 ? 7.544 -12.829 5.299 1.00 97.06 102 TYR A C 1
ATOM 788 O O . TYR A 1 102 ? 7.638 -13.617 4.353 1.00 97.06 102 TYR A O 1
ATOM 796 N N . MET A 1 103 ? 8.046 -11.598 5.241 1.00 97.50 103 MET A N 1
ATOM 797 C CA . MET A 1 103 ? 8.818 -11.125 4.097 1.00 97.50 103 MET A CA 1
ATOM 798 C C . MET A 1 103 ? 10.193 -11.798 4.078 1.00 97.50 103 MET A C 1
ATOM 800 O O . MET A 1 103 ? 10.839 -12.005 5.102 1.00 97.50 103 MET A O 1
ATOM 804 N N . LEU A 1 104 ? 10.681 -12.121 2.884 1.00 96.88 104 LEU A N 1
ATOM 805 C CA . LEU A 1 104 ? 11.892 -12.927 2.719 1.00 96.88 104 LEU A CA 1
ATOM 806 C C . LEU A 1 104 ? 13.191 -12.104 2.818 1.00 96.88 104 LEU A C 1
ATOM 808 O O . LEU A 1 104 ? 14.280 -12.671 2.943 1.00 96.88 104 LEU A O 1
ATOM 812 N N . ASP A 1 105 ? 13.098 -10.768 2.816 1.00 97.56 105 ASP A N 1
ATOM 813 C CA . ASP A 1 105 ? 14.222 -9.874 3.114 1.00 97.56 105 ASP A CA 1
ATOM 814 C C . ASP A 1 105 ? 14.067 -9.236 4.497 1.00 97.56 105 ASP A C 1
ATOM 816 O O . ASP A 1 105 ? 13.187 -8.407 4.722 1.00 97.56 105 ASP A O 1
ATOM 820 N N . SER A 1 106 ? 14.988 -9.559 5.407 1.00 96.44 106 SER A N 1
ATOM 821 C CA . SER A 1 106 ? 14.977 -9.087 6.799 1.00 96.44 106 SER A CA 1
ATOM 822 C C . SER A 1 106 ? 15.178 -7.581 6.971 1.00 96.44 106 SER A C 1
ATOM 824 O O . SER A 1 106 ? 15.095 -7.065 8.088 1.00 96.44 106 SER A O 1
ATOM 826 N N . LYS A 1 107 ? 15.500 -6.849 5.898 1.00 96.75 107 LYS A N 1
ATOM 827 C CA . LYS A 1 107 ? 15.559 -5.388 5.953 1.00 96.75 107 LYS A CA 1
ATOM 828 C C . LYS A 1 107 ? 14.167 -4.779 5.891 1.00 96.75 107 LYS A C 1
ATOM 830 O O . LYS A 1 107 ? 13.987 -3.712 6.477 1.00 96.75 107 LYS A O 1
ATOM 835 N N . LEU A 1 108 ? 13.231 -5.410 5.183 1.00 97.75 108 LEU A N 1
ATOM 836 C CA . LEU A 1 108 ? 11.867 -4.916 5.038 1.00 97.75 108 LEU A CA 1
ATOM 837 C C . LEU A 1 108 ? 11.137 -4.923 6.383 1.00 97.75 108 LEU A C 1
ATOM 839 O O . LEU A 1 108 ? 11.508 -5.638 7.310 1.00 97.75 108 LEU A O 1
ATOM 843 N N . LYS A 1 109 ? 10.113 -4.078 6.490 1.00 97.19 109 LYS A N 1
ATOM 844 C CA . LYS A 1 109 ? 9.269 -4.001 7.681 1.00 97.19 109 LYS A CA 1
ATOM 845 C C . LYS A 1 109 ? 7.987 -4.774 7.471 1.00 97.19 109 LYS A C 1
ATOM 847 O O . LYS A 1 109 ? 7.166 -4.402 6.639 1.00 97.19 109 LYS A O 1
ATOM 852 N N . GLU A 1 110 ? 7.820 -5.836 8.243 1.00 97.69 110 GLU A N 1
ATOM 853 C CA . GLU A 1 110 ? 6.609 -6.648 8.249 1.00 97.69 110 GLU A CA 1
ATOM 854 C C . GLU A 1 110 ? 5.504 -5.946 9.041 1.00 97.69 110 GLU A C 1
ATOM 856 O O . GLU A 1 110 ? 5.758 -5.149 9.952 1.00 97.69 110 GLU A O 1
ATOM 861 N N . ILE A 1 111 ? 4.248 -6.241 8.707 1.00 97.81 111 ILE A N 1
ATOM 862 C CA . ILE A 1 111 ? 3.101 -5.544 9.303 1.00 97.81 111 ILE A CA 1
ATOM 863 C C . ILE A 1 111 ? 3.035 -5.731 10.827 1.00 97.81 111 ILE A C 1
ATOM 865 O O . ILE A 1 111 ? 2.677 -4.808 11.557 1.00 97.81 111 ILE A O 1
ATOM 869 N N . HIS A 1 112 ? 3.429 -6.906 11.318 1.00 97.12 112 HIS A N 1
ATOM 870 C CA . HIS A 1 112 ? 3.374 -7.249 12.735 1.00 97.12 112 HIS A CA 1
ATOM 871 C C . HIS A 1 112 ? 4.554 -6.698 13.553 1.00 97.12 112 HIS A C 1
ATOM 873 O O . HIS A 1 112 ? 4.482 -6.681 14.779 1.00 97.12 112 HIS A O 1
ATOM 879 N N . GLU A 1 113 ? 5.612 -6.205 12.900 1.00 96.44 113 GLU A N 1
ATOM 880 C CA . GLU A 1 113 ? 6.684 -5.469 13.580 1.00 96.44 113 GLU A CA 1
ATOM 881 C C . GLU A 1 113 ? 6.255 -4.040 13.934 1.00 96.44 113 GLU A C 1
ATOM 883 O O . GLU A 1 113 ? 6.724 -3.477 14.925 1.00 96.44 113 GLU A O 1
ATOM 888 N N . LEU A 1 114 ? 5.401 -3.431 13.100 1.00 97.12 114 LEU A N 1
ATOM 889 C CA . LEU A 1 114 ? 5.042 -2.014 13.212 1.00 97.12 114 LEU A CA 1
ATOM 890 C C . LEU A 1 114 ? 3.672 -1.770 13.846 1.00 97.12 114 LEU A C 1
ATOM 892 O O . LEU A 1 114 ? 3.461 -0.708 14.433 1.00 97.12 114 LEU A O 1
ATOM 896 N N . ILE A 1 115 ? 2.742 -2.723 13.748 1.00 97.88 115 ILE A N 1
ATOM 897 C CA . ILE A 1 115 ? 1.418 -2.621 14.367 1.00 97.88 115 ILE A CA 1
ATOM 898 C C . ILE A 1 115 ? 1.428 -3.379 15.697 1.00 97.88 115 ILE A C 1
ATOM 900 O O . ILE A 1 115 ? 1.519 -4.604 15.691 1.00 97.88 115 ILE A O 1
ATOM 904 N N . PRO A 1 116 ? 1.289 -2.702 16.850 1.00 97.38 116 PRO A N 1
ATOM 905 C CA . PRO A 1 116 ? 1.153 -3.402 18.120 1.00 97.38 116 PRO A CA 1
ATOM 906 C C . PRO A 1 116 ? -0.143 -4.224 18.177 1.00 97.38 116 PRO A C 1
ATOM 908 O O . PRO A 1 116 ? -1.174 -3.823 17.627 1.00 97.38 116 PRO A O 1
ATOM 911 N N . GLU A 1 117 ? -0.119 -5.348 18.897 1.00 97.81 117 GLU A N 1
ATOM 912 C CA . GLU A 1 117 ? -1.327 -6.135 19.164 1.00 97.81 117 GLU A CA 1
ATOM 913 C C . GLU A 1 117 ? -2.427 -5.292 19.828 1.00 97.81 117 GLU A C 1
ATOM 915 O O . GLU A 1 117 ? -2.165 -4.370 20.605 1.00 97.81 117 GLU A O 1
ATOM 920 N N . GLY A 1 118 ? -3.684 -5.609 19.516 1.00 97.62 118 GLY A N 1
ATOM 921 C CA . GLY A 1 118 ? -4.851 -4.914 20.061 1.00 97.62 118 GLY A CA 1
ATOM 922 C C . GLY A 1 118 ? -5.132 -3.535 19.452 1.00 97.62 118 GLY A C 1
ATOM 923 O O . GLY A 1 118 ? -6.201 -2.982 19.712 1.00 97.62 118 GLY A O 1
ATOM 924 N N . ILE A 1 119 ? -4.235 -2.984 18.625 1.00 98.31 119 ILE A N 1
ATOM 925 C CA . ILE A 1 119 ? -4.468 -1.718 17.921 1.00 98.31 119 ILE A CA 1
ATOM 926 C C . ILE A 1 119 ? -5.377 -1.967 16.713 1.00 98.31 119 ILE A C 1
ATOM 928 O O . ILE A 1 119 ? -4.978 -2.693 15.802 1.00 98.31 119 ILE A O 1
ATOM 932 N N . PRO A 1 120 ? -6.585 -1.376 16.658 1.00 98.56 120 PRO A N 1
ATOM 933 C CA . PRO A 1 120 ? -7.476 -1.562 15.523 1.00 98.56 120 PRO A CA 1
ATOM 934 C C . PRO A 1 120 ? -7.015 -0.721 14.331 1.00 98.56 120 PRO A C 1
ATOM 936 O O . PRO A 1 120 ? -6.712 0.467 14.471 1.00 98.56 120 PRO A O 1
ATOM 939 N N . PHE A 1 121 ? -7.022 -1.308 13.141 1.00 98.75 121 PHE A N 1
ATOM 940 C CA . PHE A 1 121 ? -6.603 -0.646 11.910 1.00 98.75 121 PHE A CA 1
ATOM 941 C C . PHE A 1 121 ? -7.463 -1.054 10.717 1.00 98.75 121 PHE A C 1
ATOM 943 O O . PHE A 1 121 ? -8.278 -1.969 10.781 1.00 98.75 121 PHE A O 1
ATOM 950 N N . ARG A 1 122 ? -7.303 -0.349 9.604 1.00 98.56 122 ARG A N 1
ATOM 951 C CA . ARG A 1 122 ? -7.958 -0.639 8.329 1.00 98.56 122 ARG A CA 1
ATOM 952 C C . ARG A 1 122 ? -6.909 -0.745 7.244 1.00 98.56 122 ARG A C 1
ATOM 954 O O . ARG A 1 122 ? -5.974 0.048 7.215 1.00 98.56 122 ARG A O 1
ATOM 961 N N . ILE A 1 123 ? -7.088 -1.706 6.349 1.00 98.69 123 ILE A N 1
ATOM 962 C CA . ILE A 1 123 ? -6.238 -1.857 5.170 1.00 98.69 123 ILE A CA 1
ATOM 963 C C . ILE A 1 123 ? -6.845 -1.036 4.035 1.00 98.69 123 ILE A C 1
ATOM 965 O O . ILE A 1 123 ? -8.054 -1.123 3.792 1.00 98.69 123 ILE A O 1
ATOM 969 N N . VAL A 1 124 ? -6.013 -0.276 3.329 1.00 98.62 124 VAL A N 1
ATOM 970 C CA . VAL A 1 124 ? -6.373 0.491 2.131 1.00 98.62 124 VAL A CA 1
ATOM 971 C C . VAL A 1 124 ? -5.415 0.168 0.993 1.00 98.62 124 VAL A C 1
ATOM 973 O O . VAL A 1 124 ? -4.283 -0.254 1.224 1.00 98.62 124 VAL A O 1
ATOM 976 N N . VAL A 1 125 ? -5.885 0.360 -0.238 1.00 98.62 125 VAL A N 1
ATOM 977 C CA . VAL A 1 125 ? -5.092 0.161 -1.452 1.00 98.62 125 VAL A CA 1
ATOM 978 C C . VAL A 1 125 ? -5.260 1.365 -2.363 1.00 98.62 125 VAL A C 1
ATOM 980 O O . VAL A 1 125 ? -6.389 1.790 -2.619 1.00 98.62 125 VAL A O 1
ATOM 983 N N . ALA A 1 126 ? -4.145 1.876 -2.871 1.00 98.62 126 ALA A N 1
ATOM 984 C CA . ALA A 1 126 ? -4.075 2.942 -3.857 1.00 98.62 126 ALA A CA 1
ATOM 985 C C . ALA A 1 126 ? -3.451 2.428 -5.163 1.00 98.62 126 ALA A C 1
ATOM 987 O O . ALA A 1 126 ? -2.775 1.401 -5.190 1.00 98.62 126 ALA A O 1
ATOM 988 N N . ASN A 1 127 ? -3.702 3.148 -6.259 1.00 98.50 127 ASN A N 1
ATOM 989 C CA . ASN A 1 127 ? -3.152 2.872 -7.594 1.00 98.50 127 ASN A CA 1
ATOM 990 C C . ASN A 1 127 ? -3.426 1.472 -8.194 1.00 98.50 127 ASN A C 1
ATOM 992 O O . ASN A 1 127 ? -2.879 1.130 -9.240 1.00 98.50 127 ASN A O 1
ATOM 996 N N . ALA A 1 128 ? -4.338 0.669 -7.641 1.00 98.38 128 ALA A N 1
ATOM 997 C CA . ALA A 1 128 ? -4.639 -0.670 -8.163 1.00 98.38 128 ALA A CA 1
ATOM 998 C C . ALA A 1 128 ? -5.261 -0.675 -9.568 1.00 98.38 128 ALA A C 1
ATOM 1000 O O . ALA A 1 128 ? -5.264 -1.695 -10.251 1.00 98.38 128 ALA A O 1
ATOM 1001 N N . HIS A 1 129 ? -5.764 0.467 -10.037 1.00 97.81 129 HIS A N 1
ATOM 1002 C CA . HIS A 1 129 ? -6.201 0.630 -11.422 1.00 97.81 129 HIS A CA 1
ATOM 1003 C C . HIS A 1 129 ? -5.037 0.640 -12.434 1.00 97.81 129 HIS A C 1
ATOM 1005 O O . HIS A 1 129 ? -5.280 0.358 -13.607 1.00 97.81 129 HIS A O 1
ATOM 1011 N N . LEU A 1 130 ? -3.807 0.934 -11.989 1.00 97.50 130 LEU A N 1
ATOM 1012 C CA . LEU A 1 130 ? -2.573 0.869 -12.783 1.00 97.50 130 LEU A CA 1
ATOM 1013 C C . LEU A 1 130 ? -1.902 -0.512 -12.701 1.00 97.50 130 LEU A C 1
ATOM 1015 O O . LEU A 1 130 ? -1.208 -0.903 -13.630 1.00 97.50 130 LEU A O 1
ATOM 1019 N N . SER A 1 131 ? -2.158 -1.265 -11.626 1.00 97.69 131 SER A N 1
ATOM 1020 C CA . SER A 1 131 ? -1.620 -2.616 -11.393 1.00 97.69 131 SER A CA 1
ATOM 1021 C C . SER A 1 131 ? -2.747 -3.622 -11.139 1.00 97.69 131 SER A C 1
ATOM 1023 O O . SER A 1 131 ? -2.957 -4.114 -10.028 1.00 97.69 131 SER A O 1
ATOM 1025 N N . ARG A 1 132 ? -3.535 -3.886 -12.186 1.00 97.19 132 ARG A N 1
ATOM 1026 C CA . ARG A 1 132 ? -4.802 -4.638 -12.100 1.00 97.19 132 ARG A CA 1
ATOM 1027 C C . ARG A 1 132 ? -4.640 -6.142 -11.867 1.00 97.19 132 ARG A C 1
ATOM 1029 O O . ARG A 1 132 ? -5.635 -6.791 -11.551 1.00 97.19 132 ARG A O 1
ATOM 1036 N N . GLY A 1 133 ? -3.432 -6.671 -12.044 1.00 97.31 133 GLY A N 1
ATOM 1037 C CA . GLY A 1 133 ? -3.082 -8.078 -11.841 1.00 97.31 133 GLY A CA 1
ATOM 1038 C C . GLY A 1 133 ? -2.792 -8.442 -10.385 1.00 97.31 133 GLY A C 1
ATOM 1039 O O . GLY A 1 133 ? -2.526 -9.601 -10.106 1.00 97.31 133 GLY A O 1
ATOM 1040 N N . GLY A 1 134 ? -2.833 -7.480 -9.454 1.00 98.00 134 GLY A N 1
ATOM 1041 C CA . GLY A 1 134 ? -2.633 -7.750 -8.031 1.00 98.00 134 GLY A CA 1
ATOM 1042 C C . GLY A 1 134 ? -3.867 -8.363 -7.359 1.00 98.00 134 GLY A C 1
ATOM 1043 O O . GLY A 1 134 ? -4.986 -7.850 -7.494 1.00 98.00 134 GLY A O 1
ATOM 1044 N N . PHE A 1 135 ? -3.658 -9.407 -6.558 1.00 98.25 135 PHE A N 1
ATOM 1045 C CA . PHE A 1 135 ? -4.678 -10.072 -5.744 1.00 98.25 135 PHE A CA 1
ATOM 1046 C C . PHE A 1 135 ? -4.287 -10.054 -4.267 1.00 98.25 135 PHE A C 1
ATOM 1048 O O . PHE A 1 135 ? -3.251 -10.582 -3.880 1.00 98.25 135 PHE A O 1
ATOM 1055 N N . LEU A 1 136 ? -5.130 -9.470 -3.420 1.00 98.38 136 LEU A N 1
ATOM 1056 C CA . LEU A 1 136 ? -4.964 -9.548 -1.973 1.00 98.38 136 LEU A CA 1
ATOM 1057 C C . LEU A 1 136 ? -5.532 -10.868 -1.467 1.00 98.38 136 LEU A C 1
ATOM 1059 O O . LEU A 1 136 ? -6.681 -11.191 -1.769 1.00 98.38 136 LEU A O 1
ATOM 1063 N N . ASP A 1 137 ? -4.779 -11.553 -0.619 1.00 98.00 137 ASP A N 1
ATOM 1064 C CA . ASP A 1 137 ? -5.274 -12.629 0.232 1.00 98.00 137 ASP A CA 1
ATOM 1065 C C . ASP A 1 137 ? -5.277 -12.139 1.683 1.00 98.00 137 ASP A C 1
ATOM 1067 O O . ASP A 1 137 ? -4.224 -11.953 2.301 1.00 98.00 137 ASP A O 1
ATOM 1071 N N . ILE A 1 138 ? -6.484 -11.897 2.200 1.00 98.19 138 ILE A N 1
ATOM 1072 C CA . ILE A 1 138 ? -6.728 -11.483 3.583 1.00 98.19 138 ILE A CA 1
ATOM 1073 C C . ILE A 1 138 ? -7.478 -12.616 4.278 1.00 98.19 138 ILE A C 1
ATOM 1075 O O . ILE A 1 138 ? -8.634 -12.891 3.948 1.00 98.19 138 ILE A O 1
ATOM 1079 N N . ASN A 1 139 ? -6.838 -13.272 5.247 1.00 97.62 139 ASN A N 1
ATOM 1080 C CA . ASN A 1 139 ? -7.403 -14.415 5.977 1.00 97.62 139 ASN A CA 1
ATOM 1081 C C . ASN A 1 139 ? -7.958 -15.532 5.063 1.00 97.62 139 ASN A C 1
ATOM 1083 O O . ASN A 1 139 ? -9.008 -16.108 5.347 1.00 97.62 139 ASN A O 1
ATOM 1087 N N . GLY A 1 140 ? -7.290 -15.822 3.942 1.00 96.06 140 GLY A N 1
ATOM 1088 C CA . GLY A 1 140 ? -7.713 -16.839 2.973 1.00 96.06 140 GLY A CA 1
ATOM 1089 C C . GLY A 1 140 ? -8.744 -16.347 1.953 1.00 96.06 140 GLY A C 1
ATOM 1090 O O . GLY A 1 140 ? -9.156 -17.120 1.087 1.00 96.06 140 GLY A O 1
ATOM 1091 N N . ARG A 1 141 ? -9.186 -15.085 2.037 1.00 96.00 141 ARG A N 1
ATOM 1092 C CA . ARG A 1 141 ? -10.114 -14.480 1.075 1.00 96.00 141 ARG A CA 1
ATOM 1093 C C . ARG A 1 141 ? -9.330 -13.741 -0.001 1.00 96.00 141 ARG A C 1
ATOM 1095 O O . ARG A 1 141 ? -8.835 -12.638 0.236 1.00 96.00 141 ARG A O 1
ATOM 1102 N N . PHE A 1 142 ? -9.284 -14.339 -1.187 1.00 95.38 142 PHE A N 1
ATOM 1103 C CA . PHE A 1 142 ? -8.690 -13.735 -2.373 1.00 95.38 142 PHE A CA 1
ATOM 1104 C C . PHE A 1 142 ? -9.631 -12.714 -3.015 1.00 95.38 142 PHE A C 1
ATOM 1106 O O . PHE A 1 142 ? -10.801 -12.995 -3.281 1.00 95.38 142 PHE A O 1
ATOM 1113 N N . GLN A 1 143 ? -9.109 -11.528 -3.302 1.00 96.81 143 GLN A N 1
ATOM 1114 C CA . GLN A 1 143 ? -9.833 -10.445 -3.965 1.00 96.81 143 GLN A CA 1
ATOM 1115 C C . GLN A 1 143 ? -8.869 -9.619 -4.814 1.00 96.81 143 GLN A C 1
ATOM 1117 O O . GLN A 1 143 ? -7.741 -9.355 -4.403 1.00 96.81 143 GLN A O 1
ATOM 1122 N N . ARG A 1 144 ? -9.309 -9.159 -5.986 1.00 98.06 144 ARG A N 1
ATOM 1123 C CA . ARG A 1 144 ? -8.480 -8.267 -6.807 1.00 98.06 144 ARG A CA 1
ATOM 1124 C C . ARG A 1 144 ? -8.236 -6.956 -6.067 1.00 98.06 144 ARG A C 1
ATOM 1126 O O . ARG A 1 144 ? -9.168 -6.380 -5.497 1.00 98.06 144 ARG A O 1
ATOM 1133 N N . ALA A 1 145 ? -7.014 -6.442 -6.140 1.00 98.38 145 ALA A N 1
ATOM 1134 C CA . ALA A 1 145 ? -6.629 -5.176 -5.526 1.00 98.38 145 ALA A CA 1
ATOM 1135 C C . ALA A 1 145 ? -7.516 -4.015 -6.013 1.00 98.38 145 ALA A C 1
ATOM 1137 O O . ALA A 1 145 ? -7.920 -3.166 -5.220 1.00 98.38 145 ALA A O 1
ATOM 1138 N N . VAL A 1 146 ? -7.907 -4.022 -7.296 1.00 98.25 146 VAL A N 1
ATOM 1139 C CA . VAL A 1 146 ? -8.807 -3.008 -7.874 1.00 98.25 146 VAL A CA 1
ATOM 1140 C C . VAL A 1 146 ? -10.213 -3.043 -7.265 1.00 98.25 146 VAL A C 1
ATOM 1142 O O . VAL A 1 146 ? -10.792 -1.990 -6.998 1.00 98.25 146 VAL A O 1
ATOM 1145 N N . ASP A 1 147 ? -10.747 -4.233 -6.977 1.00 98.00 147 ASP A N 1
ATOM 1146 C CA . ASP A 1 147 ? -12.065 -4.379 -6.351 1.00 98.00 147 ASP A CA 1
ATOM 1147 C C . ASP A 1 147 ? -12.004 -3.963 -4.873 1.00 98.00 147 ASP A C 1
ATOM 1149 O O . ASP A 1 147 ? -12.919 -3.310 -4.364 1.00 98.00 147 ASP A O 1
ATOM 1153 N N . TYR A 1 148 ? -10.894 -4.271 -4.192 1.00 98.25 148 TYR A N 1
ATOM 1154 C CA . TYR A 1 148 ? -10.654 -3.809 -2.826 1.00 98.25 148 TYR A CA 1
ATOM 1155 C C . TYR A 1 148 ? -10.561 -2.280 -2.750 1.00 98.25 148 TYR A C 1
ATOM 1157 O O . TYR A 1 148 ? -11.243 -1.663 -1.930 1.00 98.25 148 TYR A O 1
ATOM 1165 N N . GLN A 1 149 ? -9.786 -1.650 -3.640 1.00 98.25 149 GLN A N 1
ATOM 1166 C CA . GLN A 1 149 ? -9.707 -0.190 -3.728 1.00 98.25 149 GLN A CA 1
ATOM 1167 C C . GLN A 1 149 ? -11.088 0.425 -4.012 1.00 98.25 149 GLN A C 1
ATOM 1169 O O . GLN A 1 149 ? -11.465 1.419 -3.390 1.00 98.25 149 GLN A O 1
ATOM 1174 N N . ALA A 1 150 ? -11.893 -0.174 -4.897 1.00 97.50 150 ALA A N 1
ATOM 1175 C CA . ALA A 1 150 ? -13.257 0.290 -5.157 1.00 97.50 150 ALA A CA 1
ATOM 1176 C C . ALA A 1 150 ? -14.160 0.212 -3.909 1.00 97.50 150 ALA A C 1
ATOM 1178 O O . ALA A 1 150 ? -14.974 1.116 -3.677 1.00 97.50 150 ALA A O 1
ATOM 1179 N N . ARG A 1 151 ? -13.991 -0.822 -3.072 1.00 96.88 151 ARG A N 1
ATOM 1180 C CA . ARG A 1 151 ? -14.685 -0.946 -1.780 1.00 96.88 151 ARG A CA 1
ATOM 1181 C C . ARG A 1 151 ? -14.263 0.147 -0.798 1.00 96.88 151 ARG A C 1
ATOM 1183 O O . ARG A 1 151 ? -15.139 0.790 -0.223 1.00 96.88 151 ARG A O 1
ATOM 1190 N N . VAL A 1 152 ? -12.961 0.419 -0.665 1.00 96.94 152 VAL A N 1
ATOM 1191 C CA . VAL A 1 152 ? -12.441 1.534 0.155 1.00 96.94 152 VAL A CA 1
ATOM 1192 C C . VAL A 1 152 ? -13.026 2.867 -0.318 1.00 96.94 152 VAL A C 1
ATOM 1194 O O . VAL A 1 152 ? -13.575 3.623 0.480 1.00 96.94 152 VAL A O 1
ATOM 1197 N N . ASN A 1 153 ? -13.015 3.125 -1.627 1.00 96.19 153 ASN A N 1
ATOM 1198 C CA . ASN A 1 153 ? -13.578 4.347 -2.204 1.00 96.19 153 ASN A CA 1
ATOM 1199 C C . ASN A 1 153 ? -15.082 4.490 -1.934 1.00 96.19 153 ASN A C 1
ATOM 1201 O O . ASN A 1 153 ? -15.569 5.592 -1.687 1.00 96.19 153 ASN A O 1
ATOM 1205 N N . SER A 1 154 ? -15.826 3.385 -1.985 1.00 96.25 154 SER A N 1
ATOM 1206 C CA . SER A 1 154 ? -17.257 3.372 -1.666 1.00 96.25 154 SER A CA 1
ATOM 1207 C C . SER A 1 154 ? -17.500 3.667 -0.184 1.00 96.25 154 SER A C 1
ATOM 1209 O O . SER A 1 154 ? -18.418 4.413 0.154 1.00 96.25 154 SER A O 1
ATOM 1211 N N . PHE A 1 155 ? -16.646 3.138 0.699 1.00 94.88 155 PHE A N 1
ATOM 1212 C CA . PHE A 1 155 ? -16.697 3.419 2.132 1.00 94.88 155 PHE A CA 1
ATOM 1213 C C . PHE A 1 155 ? -16.480 4.913 2.416 1.00 94.88 155 PHE A C 1
ATOM 1215 O O . PHE A 1 155 ? -17.280 5.531 3.115 1.00 94.88 155 PHE A O 1
ATOM 1222 N N . LEU A 1 156 ? -15.463 5.526 1.802 1.00 93.00 156 LEU A N 1
ATOM 1223 C CA . LEU A 1 156 ? -15.182 6.963 1.949 1.00 93.00 156 LEU A CA 1
ATOM 1224 C C . LEU A 1 156 ? -16.324 7.856 1.455 1.00 93.00 156 LEU A C 1
ATOM 1226 O O . LEU A 1 156 ? -16.568 8.921 2.015 1.00 93.00 156 LEU A O 1
ATOM 1230 N N . LYS A 1 157 ? -17.034 7.426 0.407 1.00 94.50 157 LYS A N 1
ATOM 1231 C CA . LYS A 1 157 ? -18.202 8.137 -0.134 1.00 94.50 157 LYS A CA 1
ATOM 1232 C C . LYS A 1 157 ? -19.475 7.913 0.688 1.00 9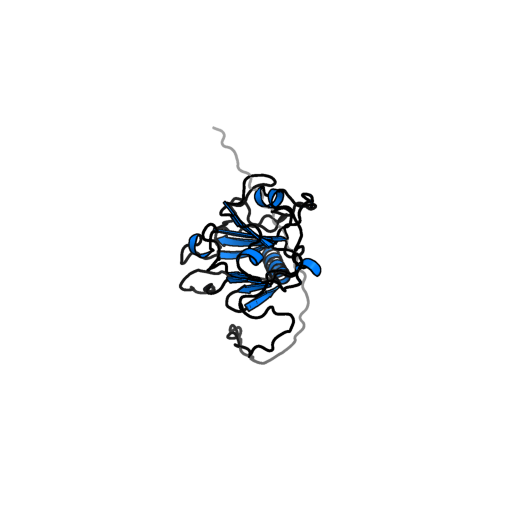4.50 157 LYS A C 1
ATOM 1234 O O . LYS A 1 157 ? -20.511 8.475 0.344 1.00 94.50 157 LYS A O 1
ATOM 1239 N N . GLY A 1 158 ? -19.428 7.073 1.724 1.00 93.81 158 GLY A N 1
ATOM 1240 C CA . GLY A 1 158 ? -20.597 6.685 2.511 1.00 93.81 158 GLY A CA 1
ATOM 1241 C C . GLY A 1 158 ? -21.609 5.839 1.733 1.00 93.81 158 GLY A C 1
ATOM 1242 O O . GLY A 1 158 ? -22.742 5.684 2.180 1.00 93.81 158 GLY A O 1
ATOM 1243 N N . THR A 1 159 ? -21.231 5.290 0.573 1.00 93.25 159 THR A N 1
ATOM 1244 C CA . THR A 1 159 ? -22.113 4.434 -0.238 1.00 93.25 159 THR A CA 1
ATOM 1245 C C . THR A 1 159 ? -22.087 2.976 0.216 1.00 93.25 159 THR A C 1
ATOM 1247 O O . THR A 1 159 ? -22.912 2.179 -0.223 1.00 93.25 159 THR A O 1
ATOM 1250 N N . THR A 1 160 ? -21.165 2.622 1.112 1.00 90.00 160 THR A N 1
ATOM 1251 C CA . THR A 1 160 ? -21.169 1.365 1.863 1.00 90.00 160 THR A CA 1
ATOM 1252 C C . THR A 1 160 ? -20.610 1.590 3.265 1.00 90.00 160 THR A C 1
ATOM 1254 O O . THR A 1 160 ? -19.765 2.456 3.472 1.00 90.00 160 THR A O 1
ATOM 1257 N N . THR A 1 161 ? -21.053 0.790 4.231 1.00 82.19 161 THR A N 1
ATOM 1258 C CA . THR A 1 161 ? -20.452 0.714 5.572 1.00 82.19 161 THR A CA 1
ATOM 1259 C C . THR A 1 161 ? -19.423 -0.413 5.682 1.00 82.19 161 THR A C 1
ATOM 1261 O O . THR A 1 161 ? -18.746 -0.532 6.700 1.00 82.19 161 THR A O 1
ATOM 1264 N N . ALA A 1 162 ? -19.284 -1.236 4.639 1.00 81.94 162 ALA A N 1
ATOM 1265 C CA . ALA A 1 162 ? -18.465 -2.439 4.656 1.00 81.94 162 ALA A CA 1
ATOM 1266 C C . ALA A 1 162 ? -16.982 -2.130 4.390 1.00 81.94 162 ALA A C 1
ATOM 1268 O O . ALA A 1 162 ? -16.493 -2.257 3.264 1.00 81.94 162 ALA A O 1
ATOM 1269 N N . LEU A 1 163 ? -16.261 -1.751 5.445 1.00 95.19 163 LEU A N 1
ATOM 1270 C CA . LEU A 1 163 ? -14.804 -1.824 5.491 1.00 95.19 163 LEU A CA 1
ATOM 1271 C C . LEU A 1 163 ? -14.382 -2.441 6.824 1.00 95.19 163 LEU A C 1
ATOM 1273 O O . LEU A 1 163 ? -14.659 -1.886 7.889 1.00 95.19 163 LEU A O 1
ATOM 1277 N N . ASP A 1 164 ? -13.733 -3.599 6.745 1.00 97.50 164 ASP A N 1
ATOM 1278 C CA . ASP A 1 164 ? -13.306 -4.349 7.920 1.00 97.50 164 ASP A CA 1
ATOM 1279 C C . ASP A 1 164 ? -12.329 -3.526 8.767 1.00 97.50 164 ASP A C 1
ATOM 1281 O O . ASP A 1 164 ? -11.455 -2.824 8.251 1.00 97.50 164 ASP A O 1
ATOM 1285 N N . THR A 1 165 ? -12.491 -3.617 10.085 1.00 98.25 165 THR A N 1
ATOM 1286 C CA . THR A 1 165 ? -11.514 -3.106 11.048 1.00 98.25 165 THR A CA 1
ATOM 1287 C C . THR A 1 165 ? -10.744 -4.298 11.592 1.00 98.25 165 THR A C 1
ATOM 1289 O O . THR A 1 165 ? -11.300 -5.147 12.286 1.00 98.25 165 THR A O 1
ATOM 1292 N N . PHE A 1 166 ? -9.477 -4.376 11.218 1.00 98.62 166 PHE A N 1
ATOM 1293 C CA . PHE A 1 166 ? -8.566 -5.447 11.566 1.00 98.62 166 PHE A CA 1
ATOM 1294 C C . PHE A 1 166 ? -7.870 -5.183 12.897 1.00 98.62 166 PHE A C 1
ATOM 1296 O O . PHE A 1 166 ? -7.772 -4.042 13.348 1.00 98.62 166 PHE A O 1
ATOM 1303 N N . VAL A 1 167 ? -7.364 -6.244 13.512 1.00 98.69 167 VAL A N 1
ATOM 1304 C CA . VAL A 1 167 ? -6.494 -6.179 14.687 1.00 98.69 167 VAL A CA 1
ATOM 1305 C C . VAL A 1 167 ? -5.514 -7.350 14.662 1.00 98.69 167 VAL A C 1
ATOM 1307 O O . VAL A 1 167 ? -5.846 -8.430 14.165 1.00 98.69 167 VAL A O 1
ATOM 1310 N N . LEU A 1 168 ? -4.302 -7.136 15.177 1.00 98.31 168 LEU A N 1
ATOM 1311 C CA . LEU A 1 168 ? -3.361 -8.219 15.468 1.00 98.31 168 LEU A CA 1
ATOM 1312 C C . LEU A 1 168 ? -3.623 -8.745 16.884 1.00 98.31 168 LEU A C 1
ATOM 1314 O O . LEU A 1 168 ? -3.822 -7.958 17.811 1.00 98.31 168 LEU A O 1
ATOM 1318 N N . GLY A 1 169 ? -3.642 -10.066 17.050 1.00 96.94 169 GLY A N 1
ATOM 1319 C CA . GLY A 1 169 ? -4.052 -10.712 18.301 1.00 96.94 169 GLY A CA 1
ATOM 1320 C C . GLY A 1 169 ? -5.569 -10.923 18.403 1.00 96.94 169 GLY A C 1
ATOM 1321 O O . GLY A 1 169 ? -6.258 -11.067 17.396 1.00 96.94 169 GLY A O 1
ATOM 1322 N N . ALA A 1 170 ? -6.106 -10.997 19.622 1.00 97.31 170 ALA A N 1
ATOM 1323 C CA . ALA A 1 170 ? -7.517 -11.325 19.841 1.00 97.31 170 ALA A CA 1
ATOM 1324 C C . ALA A 1 170 ? -8.467 -10.221 19.332 1.00 97.31 170 ALA A C 1
ATOM 1326 O O . ALA A 1 170 ? -8.325 -9.053 19.692 1.00 97.31 170 ALA A O 1
ATOM 1327 N N . ALA A 1 171 ? -9.476 -10.601 18.540 1.00 97.81 171 ALA A N 1
ATOM 1328 C CA . ALA A 1 171 ? -10.479 -9.670 18.025 1.00 97.81 171 ALA A CA 1
ATOM 1329 C C . ALA A 1 171 ? -11.581 -9.351 19.044 1.00 97.81 171 ALA A C 1
ATOM 1331 O O . ALA A 1 171 ? -12.191 -10.251 19.625 1.00 97.81 171 ALA A O 1
ATOM 1332 N N . GLY A 1 172 ? -11.871 -8.059 19.218 1.00 97.00 172 GLY A N 1
ATOM 1333 C CA . GLY A 1 172 ? -13.047 -7.580 19.941 1.00 97.00 172 GLY A CA 1
ATOM 1334 C C . GLY A 1 172 ? -14.320 -7.549 19.077 1.00 97.00 172 GLY A C 1
ATOM 1335 O O . GLY A 1 172 ? -14.287 -7.853 17.881 1.00 97.00 172 GLY A O 1
ATOM 1336 N N . PRO A 1 173 ? -15.470 -7.148 19.652 1.00 96.69 173 PRO A N 1
ATOM 1337 C CA . PRO A 1 173 ? -16.719 -7.004 18.906 1.00 96.69 173 PRO A CA 1
ATOM 1338 C C . PRO A 1 173 ? -16.574 -6.074 17.692 1.00 96.69 173 PRO A C 1
ATOM 1340 O O . PRO A 1 173 ? -16.110 -4.943 17.819 1.00 96.69 173 PRO A O 1
ATOM 1343 N N . GLY A 1 174 ? -16.993 -6.549 16.515 1.00 95.19 174 GLY A N 1
ATOM 1344 C CA . GLY A 1 174 ? -16.925 -5.784 15.262 1.00 95.19 174 GLY A CA 1
ATOM 1345 C C . GLY A 1 174 ? -15.528 -5.680 14.638 1.00 95.19 174 GLY A C 1
ATOM 1346 O O . GLY A 1 174 ? -15.374 -4.991 13.631 1.00 95.19 174 GLY A O 1
ATOM 1347 N N . GLN A 1 175 ? -14.526 -6.353 15.209 1.00 97.81 175 GLN A N 1
ATOM 1348 C CA . GLN A 1 175 ? -13.175 -6.434 14.660 1.00 97.81 175 GLN A CA 1
ATOM 1349 C C . GLN A 1 175 ? -12.931 -7.790 13.998 1.00 97.81 175 GLN A C 1
ATOM 1351 O O . GLN A 1 175 ? -13.564 -8.793 14.330 1.00 97.81 175 GLN A O 1
ATOM 1356 N N . VAL A 1 176 ? -11.970 -7.817 13.080 1.00 98.25 176 VAL A N 1
ATOM 1357 C CA . VAL A 1 176 ? -11.494 -9.029 12.414 1.00 98.25 176 VAL A CA 1
ATOM 1358 C C . VAL A 1 176 ? -10.047 -9.265 12.830 1.00 98.25 176 VAL A C 1
ATOM 1360 O O . VAL A 1 176 ? -9.193 -8.409 12.620 1.00 98.25 176 VAL A O 1
ATOM 1363 N N . GLN A 1 177 ? -9.745 -10.428 13.404 1.00 98.44 177 GLN A N 1
ATOM 1364 C CA . GLN A 1 177 ? -8.352 -10.799 13.645 1.00 98.44 177 GLN A CA 1
ATOM 1365 C C . GLN A 1 177 ? -7.666 -11.001 12.294 1.00 98.44 177 GLN A C 1
ATOM 1367 O O . GLN A 1 177 ? -8.131 -11.810 11.492 1.00 98.44 177 GLN A O 1
ATOM 1372 N N . LEU A 1 178 ? -6.575 -10.286 12.031 1.00 98.50 178 LEU A N 1
ATOM 1373 C CA . LEU A 1 178 ? -5.766 -10.504 10.836 1.00 98.50 178 LEU A CA 1
ATOM 1374 C C . LEU A 1 178 ? -4.759 -11.624 11.120 1.00 98.50 178 LEU A C 1
ATOM 1376 O O . LEU A 1 178 ? -3.825 -11.440 11.896 1.00 98.50 178 LEU A O 1
ATOM 1380 N N . THR A 1 179 ? -4.974 -12.789 10.516 1.00 97.75 179 THR A N 1
ATOM 1381 C CA . THR A 1 179 ? -4.119 -13.981 10.657 1.00 97.75 179 THR A CA 1
ATOM 1382 C C . THR A 1 179 ? -3.316 -14.283 9.398 1.00 97.75 179 THR A C 1
ATOM 1384 O O . THR A 1 179 ? -2.386 -15.081 9.451 1.00 97.75 179 THR A O 1
ATOM 1387 N N . LYS A 1 180 ? -3.697 -13.700 8.256 1.00 97.75 180 LYS A N 1
ATOM 1388 C CA . LYS A 1 180 ? -2.972 -13.813 6.990 1.00 97.75 180 LYS A CA 1
ATOM 1389 C C . LYS A 1 180 ? -3.138 -12.538 6.182 1.00 97.75 180 LYS A C 1
ATOM 1391 O O . LYS A 1 180 ? -4.262 -12.050 6.040 1.00 97.75 180 LYS A O 1
ATOM 1396 N N . PHE A 1 181 ? -2.043 -12.049 5.608 1.00 98.50 181 PHE A N 1
ATOM 1397 C CA . PHE A 1 181 ? -2.087 -10.928 4.685 1.00 98.50 181 PHE A CA 1
ATOM 1398 C C . PHE A 1 181 ? -0.980 -11.023 3.640 1.00 98.50 181 PHE A C 1
ATOM 1400 O O . PHE A 1 181 ? 0.196 -10.950 3.974 1.00 98.50 181 PHE A O 1
ATOM 1407 N N . SER A 1 182 ? -1.361 -11.177 2.375 1.00 98.50 182 SER A N 1
ATOM 1408 C CA . SER A 1 182 ? -0.404 -11.273 1.270 1.00 98.50 182 SER A CA 1
ATOM 1409 C C . SER A 1 182 ? -0.945 -10.642 -0.011 1.00 98.50 182 SER A C 1
ATOM 1411 O O . SER A 1 182 ? -2.160 -10.486 -0.169 1.00 98.50 182 SER A O 1
ATOM 1413 N N . LEU A 1 183 ? -0.041 -10.278 -0.917 1.00 98.44 183 LEU A N 1
ATOM 1414 C CA . LEU A 1 183 ? -0.343 -9.820 -2.273 1.00 98.44 183 LEU A CA 1
ATOM 1415 C C . LEU A 1 183 ? 0.251 -10.807 -3.276 1.00 98.44 183 LEU A C 1
ATOM 1417 O O . LEU A 1 183 ? 1.425 -11.137 -3.173 1.00 98.44 183 LEU A O 1
ATOM 1421 N N . HIS A 1 184 ? -0.548 -11.237 -4.246 1.00 97.69 184 HIS A N 1
ATOM 1422 C CA . HIS A 1 184 ? -0.186 -12.207 -5.278 1.00 97.69 184 HIS A CA 1
ATOM 1423 C C . HIS A 1 184 ? -0.319 -11.588 -6.663 1.00 97.69 184 HIS A C 1
ATOM 1425 O O . HIS A 1 184 ? -1.171 -10.721 -6.879 1.00 97.69 184 HIS A O 1
ATOM 1431 N N . PHE A 1 185 ? 0.470 -12.098 -7.598 1.00 96.62 185 PHE A N 1
ATOM 1432 C CA . PHE A 1 185 ? 0.374 -11.803 -9.020 1.00 96.62 185 PHE A CA 1
ATOM 1433 C C . PHE A 1 185 ? 0.354 -13.104 -9.822 1.00 96.62 185 PHE A C 1
ATOM 1435 O O . PHE A 1 185 ? 0.961 -14.102 -9.427 1.00 96.62 185 PHE A O 1
ATOM 1442 N N . ASP A 1 186 ? -0.330 -13.076 -10.962 1.00 94.06 186 ASP A N 1
ATOM 1443 C CA . ASP A 1 186 ? -0.171 -14.109 -11.982 1.00 94.06 186 ASP A CA 1
ATOM 1444 C C . ASP A 1 186 ? 1.222 -14.003 -12.619 1.00 94.06 186 ASP A C 1
ATOM 1446 O O . ASP A 1 186 ? 1.788 -12.914 -12.714 1.00 94.06 186 ASP A O 1
ATOM 1450 N N . GLU A 1 187 ? 1.777 -15.124 -13.084 1.00 93.94 187 GLU A N 1
ATOM 1451 C CA . GLU A 1 187 ? 3.108 -15.179 -13.715 1.00 93.94 187 GLU A CA 1
ATOM 1452 C C . GLU A 1 187 ? 3.259 -14.191 -14.875 1.00 93.94 187 GLU A C 1
ATOM 1454 O O . GLU A 1 187 ? 4.309 -13.586 -15.067 1.00 93.94 187 GLU A O 1
ATOM 1459 N N . ASP A 1 188 ? 2.187 -13.997 -15.637 1.00 94.81 188 ASP A N 1
ATOM 1460 C CA . ASP A 1 188 ? 2.141 -13.137 -16.808 1.00 94.81 188 ASP A CA 1
ATOM 1461 C C . ASP A 1 188 ? 1.687 -11.702 -16.481 1.00 94.81 188 ASP A C 1
ATOM 1463 O O . ASP A 1 188 ? 1.392 -10.925 -17.395 1.00 94.81 188 ASP A O 1
ATOM 1467 N N . ALA A 1 189 ? 1.643 -11.305 -15.201 1.00 96.19 189 ALA A N 1
ATOM 1468 C CA . ALA A 1 189 ? 1.166 -9.987 -14.777 1.00 96.19 189 ALA A CA 1
ATOM 1469 C C . ALA A 1 189 ? 1.915 -8.827 -15.457 1.00 96.19 189 ALA A C 1
ATOM 1471 O O . ALA A 1 189 ? 1.309 -7.800 -15.747 1.00 96.19 189 ALA A O 1
ATOM 1472 N N . ILE A 1 190 ? 3.205 -8.971 -15.766 1.00 95.69 190 ILE A N 1
ATOM 1473 C CA . ILE A 1 190 ? 3.965 -7.936 -16.484 1.00 95.69 190 ILE A CA 1
ATOM 1474 C C . ILE A 1 190 ? 3.515 -7.844 -17.948 1.00 95.69 190 ILE A C 1
ATOM 1476 O O . ILE A 1 190 ? 3.123 -6.774 -18.421 1.00 95.69 190 ILE A O 1
ATOM 1480 N N . VAL A 1 191 ? 3.514 -8.964 -18.674 1.00 94.94 191 VAL A N 1
ATOM 1481 C CA . VAL A 1 191 ? 3.183 -8.978 -20.111 1.00 94.94 191 VAL A CA 1
ATOM 1482 C C . VAL A 1 191 ? 1.710 -8.706 -20.399 1.00 94.94 191 VAL A C 1
ATOM 1484 O O . VAL A 1 191 ? 1.380 -8.181 -21.463 1.00 94.94 191 VAL A O 1
ATOM 1487 N N . SER A 1 192 ? 0.826 -9.005 -19.449 1.00 95.62 192 SER A N 1
ATOM 1488 C CA . SER A 1 192 ? -0.602 -8.688 -19.521 1.00 95.62 192 SER A CA 1
ATOM 1489 C C . SER A 1 192 ? -0.928 -7.243 -19.110 1.00 95.62 192 SER A C 1
ATOM 1491 O O . SER A 1 192 ? -2.087 -6.830 -19.192 1.00 95.62 192 SER A O 1
ATOM 1493 N N . GLY A 1 193 ? 0.067 -6.452 -18.683 1.00 95.31 193 GLY A N 1
ATOM 1494 C CA . GLY A 1 193 ? -0.142 -5.092 -18.169 1.00 95.31 193 GLY A CA 1
ATOM 1495 C C . GLY A 1 193 ? -0.867 -5.058 -16.817 1.00 95.31 193 GLY A C 1
ATOM 1496 O O . GLY A 1 193 ? -1.513 -4.067 -16.473 1.00 95.31 193 GLY A O 1
ATOM 1497 N N . GLY A 1 194 ? -0.804 -6.156 -16.066 1.00 96.44 194 GLY A N 1
ATOM 1498 C CA . GLY A 1 194 ? -1.314 -6.305 -14.708 1.00 96.44 194 GLY A CA 1
ATOM 1499 C C . GLY A 1 194 ? -0.435 -5.663 -13.629 1.00 96.44 194 GLY A C 1
ATOM 1500 O O . GLY A 1 194 ? -0.926 -5.467 -12.518 1.00 96.44 194 GLY A O 1
ATOM 1501 N N . LEU A 1 195 ? 0.806 -5.282 -13.938 1.00 96.88 195 LEU A N 1
ATOM 1502 C CA . LEU A 1 195 ? 1.695 -4.538 -13.045 1.00 96.88 195 LEU A CA 1
ATOM 1503 C C . LEU A 1 195 ? 2.301 -3.334 -13.778 1.00 96.88 195 LEU A C 1
ATOM 1505 O O . LEU A 1 195 ? 2.831 -3.472 -14.882 1.00 96.88 195 LEU A O 1
ATOM 1509 N N . ILE A 1 196 ? 2.201 -2.146 -13.179 1.00 95.12 196 ILE A N 1
ATOM 1510 C CA . ILE A 1 196 ? 2.690 -0.911 -13.800 1.00 95.12 196 ILE A CA 1
ATOM 1511 C C . ILE A 1 196 ? 4.232 -0.901 -13.856 1.00 95.12 196 ILE A C 1
ATOM 1513 O O . ILE A 1 196 ? 4.870 -1.127 -12.823 1.00 95.12 196 ILE A O 1
ATOM 1517 N N . PRO A 1 197 ? 4.850 -0.623 -15.023 1.00 95.81 197 PRO A N 1
ATOM 1518 C CA . PRO A 1 197 ? 6.274 -0.317 -15.081 1.00 95.81 197 PRO A CA 1
ATOM 1519 C C . PRO A 1 197 ? 6.547 1.053 -14.464 1.00 95.81 197 PRO A C 1
ATOM 1521 O O . PRO A 1 197 ? 5.810 1.986 -14.725 1.00 95.81 197 PRO A O 1
ATOM 1524 N N . THR A 1 198 ? 7.626 1.224 -13.714 1.00 94.75 198 THR A N 1
ATOM 1525 C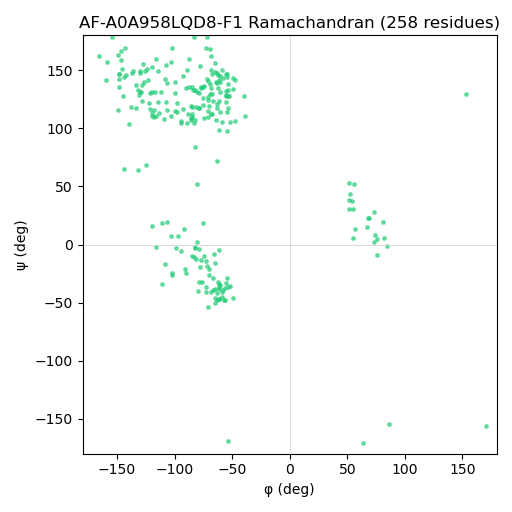 CA . THR A 1 198 ? 8.081 2.536 -13.211 1.00 94.75 198 THR A CA 1
ATOM 1526 C C . THR A 1 198 ?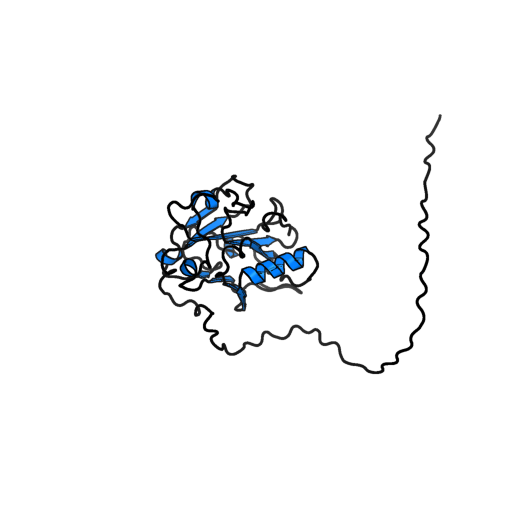 9.594 2.495 -12.961 1.00 94.75 198 THR A C 1
ATOM 1528 O O . THR A 1 198 ? 10.230 1.459 -13.177 1.00 94.75 198 THR A O 1
ATOM 1531 N N . GLN A 1 199 ? 10.187 3.612 -12.527 1.00 94.69 199 GLN A N 1
ATOM 1532 C CA . GLN A 1 199 ? 11.547 3.610 -11.991 1.00 94.69 199 GLN A CA 1
ATOM 1533 C C . GLN A 1 199 ? 11.561 3.611 -10.469 1.00 94.69 199 GLN A C 1
ATOM 1535 O O . GLN A 1 199 ? 10.867 4.402 -9.822 1.00 94.69 199 GLN A O 1
ATOM 1540 N N . THR A 1 200 ? 12.494 2.836 -9.921 1.00 95.81 200 THR A N 1
ATOM 1541 C CA . THR A 1 200 ? 12.824 2.792 -8.497 1.00 95.81 200 THR A CA 1
ATOM 1542 C C . THR A 1 200 ? 13.037 4.183 -7.907 1.00 95.81 200 THR A C 1
ATOM 1544 O O . THR A 1 200 ? 12.462 4.507 -6.875 1.00 95.81 200 THR A O 1
ATOM 1547 N N . GLY A 1 201 ? 13.804 5.051 -8.580 1.00 95.88 201 GLY A N 1
ATOM 1548 C CA . GLY A 1 201 ? 14.106 6.392 -8.071 1.00 95.88 201 GLY A CA 1
ATOM 1549 C C . GLY A 1 201 ? 12.860 7.246 -7.806 1.00 95.88 201 GLY A C 1
ATOM 1550 O O . GLY A 1 201 ? 12.811 7.929 -6.785 1.00 95.88 201 GLY A O 1
ATOM 1551 N N . CYS A 1 202 ? 11.854 7.163 -8.682 1.00 96.62 202 CYS A N 1
ATOM 1552 C CA . CYS A 1 202 ? 10.608 7.923 -8.562 1.00 96.62 202 CYS A CA 1
ATOM 1553 C C . CYS A 1 202 ? 9.734 7.375 -7.423 1.00 96.62 202 CYS A C 1
ATOM 1555 O O . CYS A 1 202 ? 9.159 8.134 -6.648 1.00 96.62 202 CYS A O 1
ATOM 1557 N N . VAL A 1 203 ? 9.657 6.045 -7.289 1.00 97.44 203 VAL A N 1
ATOM 1558 C CA . VAL A 1 203 ? 8.896 5.393 -6.210 1.00 97.44 203 VAL A CA 1
ATOM 1559 C C . VAL A 1 203 ? 9.520 5.706 -4.851 1.00 97.44 203 VAL A C 1
ATOM 1561 O O . VAL A 1 203 ? 8.835 6.210 -3.953 1.00 97.44 203 VAL A O 1
ATOM 1564 N N . VAL A 1 204 ? 10.834 5.499 -4.725 1.00 97.50 204 VAL A N 1
ATOM 1565 C CA . VAL A 1 204 ? 11.581 5.736 -3.486 1.00 97.50 204 VAL A CA 1
ATOM 1566 C C . VAL A 1 204 ? 11.390 7.178 -3.022 1.00 97.50 204 VAL A C 1
ATOM 1568 O O . VAL A 1 204 ? 11.008 7.382 -1.872 1.00 97.50 204 VAL A O 1
ATOM 1571 N N . LYS A 1 205 ? 11.545 8.164 -3.917 1.00 97.31 205 LYS A N 1
ATOM 1572 C CA . LYS A 1 205 ? 11.424 9.605 -3.612 1.00 97.31 205 LYS A CA 1
ATOM 1573 C C . LYS A 1 205 ? 9.994 10.141 -3.555 1.00 97.31 205 LYS A C 1
ATOM 1575 O O . LYS A 1 205 ? 9.795 11.340 -3.374 1.00 97.31 205 LYS A O 1
ATOM 1580 N N . ASN A 1 206 ? 9.002 9.269 -3.734 1.00 97.75 206 ASN A N 1
ATOM 1581 C CA . ASN A 1 206 ? 7.594 9.646 -3.809 1.00 97.75 206 ASN A CA 1
ATOM 1582 C C . ASN A 1 206 ? 7.307 10.726 -4.872 1.00 97.75 206 ASN A C 1
ATOM 1584 O O . ASN A 1 206 ? 6.487 11.624 -4.660 1.00 97.75 206 ASN A O 1
ATOM 1588 N N . ASP A 1 207 ? 7.990 10.657 -6.014 1.00 97.44 207 ASP A N 1
ATOM 1589 C CA . ASP A 1 207 ? 7.659 11.507 -7.151 1.00 97.44 207 ASP A CA 1
ATOM 1590 C C . ASP A 1 207 ? 6.229 11.182 -7.613 1.00 97.44 207 ASP A C 1
ATOM 1592 O O . ASP A 1 207 ? 5.854 10.005 -7.677 1.00 97.44 207 ASP A O 1
ATOM 1596 N N . PRO A 1 208 ? 5.389 12.196 -7.878 1.00 97.19 208 PRO A N 1
ATOM 1597 C CA . PRO A 1 208 ? 4.022 11.962 -8.310 1.00 97.19 208 PRO A CA 1
ATOM 1598 C C . PRO A 1 208 ? 3.994 11.344 -9.711 1.00 97.19 208 PRO A C 1
ATOM 1600 O O . PRO A 1 208 ? 4.820 11.682 -10.553 1.00 97.19 208 PRO A O 1
ATOM 1603 N N . GLY A 1 209 ? 3.009 10.482 -9.968 1.00 96.62 209 GLY A N 1
ATOM 1604 C CA . GLY A 1 209 ? 2.726 10.002 -11.321 1.00 96.62 209 GLY A CA 1
ATOM 1605 C C . GLY A 1 209 ? 2.087 11.078 -12.206 1.00 96.62 209 GLY A C 1
ATOM 1606 O O . GLY A 1 209 ? 1.756 12.177 -11.747 1.00 96.62 209 GLY A O 1
ATOM 1607 N N . GLN A 1 210 ? 1.828 10.735 -13.472 1.00 95.00 210 GLN A N 1
ATOM 1608 C CA . GLN A 1 210 ? 1.306 11.661 -14.487 1.00 95.00 210 GLN A CA 1
ATOM 1609 C C . GLN A 1 210 ? 0.011 12.386 -14.074 1.00 95.00 210 GLN A C 1
ATOM 1611 O O . GLN A 1 210 ? -0.267 13.493 -14.547 1.00 95.00 210 GLN A O 1
ATOM 1616 N N . LYS A 1 211 ? -0.819 11.771 -13.224 1.00 96.31 211 LYS A N 1
ATOM 1617 C CA . LYS A 1 211 ? -2.081 12.346 -12.729 1.00 96.31 211 LYS A CA 1
ATOM 1618 C C . LYS A 1 211 ? -2.022 12.691 -11.243 1.00 96.31 211 LYS A C 1
ATOM 1620 O O . LYS A 1 211 ? -3.069 12.871 -10.622 1.00 96.31 211 LYS A O 1
ATOM 1625 N N . GLY A 1 212 ? -0.821 12.814 -10.683 1.00 96.62 212 GLY A N 1
ATOM 1626 C CA . GLY A 1 212 ? -0.610 13.083 -9.265 1.00 96.62 212 GLY A CA 1
ATOM 1627 C C . GLY A 1 212 ? -0.723 11.840 -8.385 1.00 96.62 212 GLY A C 1
ATOM 1628 O O . GLY A 1 212 ? -0.956 11.977 -7.186 1.00 96.62 212 GLY A O 1
ATOM 1629 N N . GLU A 1 213 ? -0.600 10.636 -8.954 1.00 97.94 213 GLU A N 1
ATOM 1630 C CA . GLU A 1 213 ? -0.612 9.395 -8.183 1.00 97.94 213 GLU A CA 1
ATOM 1631 C C . GLU A 1 213 ? 0.550 9.358 -7.184 1.00 97.94 213 GLU A C 1
ATOM 1633 O O . GLU A 1 213 ? 1.671 9.755 -7.499 1.00 97.94 213 GLU A O 1
ATOM 1638 N N . TYR A 1 214 ? 0.300 8.828 -5.989 1.00 98.12 214 TYR A N 1
ATOM 1639 C CA . TYR A 1 214 ? 1.345 8.592 -4.991 1.00 98.12 214 TYR A CA 1
ATOM 1640 C C . TYR A 1 214 ? 2.364 7.563 -5.508 1.00 98.12 214 TYR A C 1
ATOM 1642 O O . TYR A 1 214 ? 1.974 6.652 -6.246 1.00 98.12 214 TYR A O 1
ATOM 1650 N N . ARG A 1 215 ? 3.647 7.687 -5.126 1.00 97.50 215 ARG A N 1
ATOM 1651 C CA . ARG A 1 215 ? 4.721 6.731 -5.481 1.00 97.50 215 ARG A CA 1
ATOM 1652 C C . ARG A 1 215 ? 4.821 6.438 -6.986 1.00 97.50 215 ARG A C 1
ATOM 1654 O O . ARG A 1 215 ? 4.9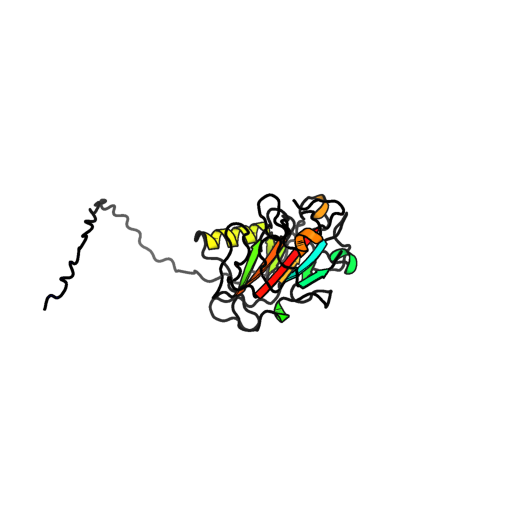24 5.283 -7.394 1.00 97.50 215 ARG A O 1
ATOM 1661 N N . ASN A 1 216 ? 4.734 7.469 -7.822 1.00 97.44 216 ASN A N 1
ATOM 1662 C CA . ASN A 1 216 ? 4.752 7.374 -9.286 1.00 97.44 216 ASN A CA 1
ATOM 1663 C C . ASN A 1 216 ? 3.742 6.352 -9.857 1.00 97.44 216 ASN A C 1
ATOM 1665 O O . ASN A 1 216 ? 3.997 5.714 -10.878 1.00 97.44 216 ASN A O 1
ATOM 1669 N N . GLY A 1 217 ? 2.609 6.150 -9.172 1.00 97.00 217 GLY A N 1
ATOM 1670 C CA . GLY A 1 217 ? 1.564 5.212 -9.587 1.00 97.00 217 GLY A CA 1
ATOM 1671 C C . GLY A 1 217 ? 1.803 3.744 -9.216 1.00 97.00 217 GLY A C 1
ATOM 1672 O O . GLY A 1 217 ? 0.996 2.897 -9.602 1.00 97.00 217 GLY A O 1
ATOM 1673 N N . ALA A 1 218 ? 2.859 3.422 -8.464 1.00 98.06 218 ALA A N 1
ATOM 1674 C CA . ALA A 1 218 ? 3.100 2.069 -7.963 1.00 98.06 218 ALA A CA 1
ATOM 1675 C C . ALA A 1 218 ? 1.936 1.567 -7.087 1.00 98.06 218 ALA A C 1
ATOM 1677 O O . ALA A 1 218 ? 1.245 2.360 -6.442 1.00 98.06 218 ALA A O 1
ATOM 1678 N N . LEU A 1 219 ? 1.701 0.251 -7.058 1.00 98.69 219 LEU A N 1
ATOM 1679 C CA . LEU A 1 219 ? 0.637 -0.337 -6.243 1.00 98.69 219 LEU A CA 1
ATOM 1680 C C . LEU A 1 219 ? 0.988 -0.172 -4.764 1.00 98.69 219 LEU A C 1
ATOM 1682 O O . LEU A 1 219 ? 1.920 -0.807 -4.279 1.00 98.69 219 LEU A O 1
ATOM 1686 N N . THR A 1 220 ? 0.223 0.648 -4.048 1.00 98.81 220 THR A N 1
ATOM 1687 C CA . THR A 1 220 ? 0.490 0.963 -2.641 1.00 98.81 220 THR A CA 1
ATOM 1688 C C . THR A 1 220 ? -0.594 0.376 -1.752 1.00 98.81 220 THR A C 1
ATOM 1690 O O . THR A 1 220 ? -1.790 0.557 -1.993 1.00 98.81 220 THR A O 1
ATOM 1693 N N . ILE A 1 221 ? -0.173 -0.308 -0.695 1.00 98.88 221 ILE A N 1
ATOM 1694 C CA . ILE A 1 221 ? -1.030 -0.906 0.324 1.00 98.88 221 ILE A CA 1
ATOM 1695 C C . ILE A 1 221 ? -0.631 -0.298 1.663 1.00 98.88 221 ILE A C 1
ATOM 1697 O O . ILE A 1 221 ? 0.550 -0.269 2.001 1.00 98.88 221 ILE A O 1
ATOM 1701 N N . GLN A 1 222 ? -1.606 0.177 2.435 1.00 98.81 222 GLN A N 1
ATOM 1702 C CA . GLN A 1 222 ? -1.357 0.752 3.756 1.00 98.81 222 GLN A CA 1
ATOM 1703 C C . GLN A 1 222 ? -2.271 0.141 4.814 1.00 98.81 222 GLN A C 1
ATOM 1705 O O . GLN A 1 222 ? -3.432 -0.174 4.547 1.00 98.81 222 GLN A O 1
ATOM 1710 N N . ALA A 1 223 ? -1.757 0.035 6.035 1.00 98.69 223 ALA A N 1
ATOM 1711 C CA . ALA A 1 223 ? -2.532 -0.225 7.237 1.00 98.69 223 ALA A CA 1
ATOM 1712 C C . ALA A 1 223 ? -2.604 1.055 8.078 1.00 98.69 223 ALA A C 1
ATOM 1714 O O . ALA A 1 223 ? -1.576 1.623 8.452 1.00 98.69 223 ALA A O 1
ATOM 1715 N N . LEU A 1 224 ? -3.824 1.515 8.357 1.00 98.69 224 LEU A N 1
ATOM 1716 C CA . LEU A 1 224 ? -4.101 2.800 8.996 1.00 98.69 224 LEU A CA 1
ATOM 1717 C C . LEU A 1 224 ? -4.854 2.609 10.308 1.00 98.69 224 LEU A C 1
ATOM 1719 O O . LEU A 1 224 ? -5.872 1.918 10.331 1.00 98.69 224 LEU A O 1
ATOM 1723 N N . ALA A 1 225 ? -4.403 3.254 11.379 1.00 98.50 225 ALA A N 1
ATOM 1724 C CA . ALA A 1 225 ? -5.076 3.260 12.670 1.00 98.50 225 ALA A CA 1
ATOM 1725 C C . ALA A 1 225 ? -6.541 3.696 12.515 1.00 98.50 225 ALA A C 1
ATOM 1727 O O . ALA A 1 225 ? -6.839 4.732 11.915 1.00 98.50 225 ALA A O 1
ATOM 1728 N N . ALA A 1 226 ? -7.470 2.899 13.046 1.00 97.69 226 ALA A N 1
ATOM 1729 C CA . ALA A 1 226 ? -8.897 3.102 12.811 1.00 97.69 226 ALA A CA 1
ATOM 1730 C C . ALA A 1 226 ? -9.429 4.407 13.437 1.00 97.69 226 ALA A C 1
ATOM 1732 O O . ALA A 1 226 ? -10.375 4.992 12.913 1.00 97.69 226 ALA A O 1
ATOM 1733 N N . ASP A 1 227 ? -8.813 4.872 14.527 1.00 97.56 227 ASP A N 1
ATOM 1734 C CA . ASP A 1 227 ? -9.162 6.100 15.257 1.00 97.56 227 ASP A CA 1
ATOM 1735 C C . ASP A 1 227 ? -8.658 7.389 14.582 1.00 97.56 227 ASP A C 1
ATOM 1737 O O . ASP A 1 227 ? -9.175 8.470 14.859 1.00 97.56 227 ASP A O 1
ATOM 1741 N N . ARG A 1 228 ? -7.669 7.281 13.687 1.00 97.62 228 ARG A N 1
ATOM 1742 C CA . ARG A 1 228 ? -7.074 8.398 12.929 1.00 97.62 228 ARG A CA 1
ATOM 1743 C C . ARG A 1 228 ? -7.221 8.236 11.418 1.00 97.62 228 ARG A C 1
ATOM 1745 O O . ARG A 1 228 ? -6.538 8.911 10.657 1.00 97.62 228 ARG A O 1
ATOM 1752 N N . PHE A 1 229 ? -8.107 7.344 10.985 1.00 97.00 229 PHE A N 1
ATOM 1753 C CA . PHE A 1 229 ? -8.298 6.984 9.586 1.00 97.00 229 PHE A CA 1
ATOM 1754 C C . PHE A 1 229 ? -8.686 8.203 8.735 1.00 97.00 229 PHE A C 1
ATOM 1756 O O . PHE A 1 229 ? -9.832 8.657 8.768 1.00 97.00 229 PHE A O 1
ATOM 1763 N N . ALA A 1 230 ? -7.740 8.710 7.945 1.00 97.12 230 ALA A N 1
ATOM 1764 C CA . ALA A 1 230 ? -7.973 9.797 7.003 1.00 97.12 230 ALA A CA 1
ATOM 1765 C C . ALA A 1 230 ? -7.135 9.592 5.739 1.00 97.12 230 ALA A C 1
ATOM 1767 O O . ALA A 1 230 ? -5.921 9.417 5.816 1.00 97.12 230 ALA A O 1
ATOM 1768 N N . LEU A 1 231 ? -7.794 9.643 4.582 1.00 98.12 231 LEU A N 1
ATOM 1769 C CA . LEU A 1 231 ? -7.160 9.509 3.274 1.00 98.12 231 LEU A CA 1
ATOM 1770 C C . LEU A 1 231 ? -7.145 10.850 2.544 1.00 98.12 231 LEU A C 1
ATOM 1772 O O . LEU A 1 231 ? -8.113 11.610 2.611 1.00 98.12 231 LEU A O 1
ATOM 1776 N N . ASP A 1 232 ? -6.061 11.116 1.826 1.00 97.56 232 ASP A N 1
ATOM 1777 C CA . ASP A 1 232 ? -6.005 12.182 0.841 1.00 97.56 232 ASP A CA 1
ATOM 1778 C C . ASP A 1 232 ? -6.859 11.782 -0.381 1.00 97.56 232 ASP A C 1
ATOM 1780 O O . ASP A 1 232 ? -6.656 10.712 -0.964 1.00 97.56 232 ASP A O 1
ATOM 1784 N N . PRO A 1 233 ? -7.847 12.601 -0.780 1.00 95.44 233 PRO A N 1
ATOM 1785 C CA . PRO A 1 233 ? -8.781 12.234 -1.840 1.00 95.44 233 PRO A CA 1
ATOM 1786 C C . PRO A 1 233 ? -8.158 12.229 -3.243 1.00 95.44 233 PRO A C 1
ATOM 1788 O O . PRO A 1 233 ? -8.759 11.650 -4.148 1.00 95.44 233 PRO A O 1
ATOM 1791 N N . GLY A 1 234 ? -7.008 12.882 -3.446 1.00 95.38 234 GLY A N 1
ATOM 1792 C CA . GLY A 1 234 ? -6.316 12.907 -4.736 1.00 95.38 234 GLY A CA 1
ATOM 1793 C C . GLY A 1 234 ? -5.511 11.634 -4.984 1.00 95.38 234 GLY A C 1
ATOM 1794 O O . GLY A 1 234 ? -5.522 11.095 -6.086 1.00 95.38 234 GLY A O 1
ATOM 1795 N N . THR A 1 235 ? -4.862 11.128 -3.941 1.00 97.31 235 THR A N 1
ATOM 1796 C CA . THR A 1 235 ? -3.929 9.997 -4.018 1.00 97.31 235 THR A CA 1
ATOM 1797 C C . THR A 1 235 ? -4.520 8.676 -3.526 1.00 97.31 235 THR A C 1
ATOM 1799 O O . THR A 1 235 ? -4.069 7.606 -3.933 1.00 97.31 235 THR A O 1
ATOM 1802 N N . GLY A 1 236 ? -5.534 8.719 -2.657 1.00 97.12 236 GLY A N 1
ATOM 1803 C CA . GLY A 1 236 ? -6.133 7.534 -2.041 1.00 97.12 236 GLY A CA 1
ATOM 1804 C C . GLY A 1 236 ? -5.273 6.880 -0.953 1.00 97.12 236 GLY A C 1
ATOM 1805 O O . GLY A 1 236 ? -5.629 5.796 -0.488 1.00 97.12 236 GLY A O 1
ATOM 1806 N N . VAL A 1 237 ? -4.173 7.518 -0.541 1.00 98.38 237 VAL A N 1
ATOM 1807 C CA . VAL A 1 237 ? -3.327 7.093 0.587 1.00 98.38 237 VAL A CA 1
ATOM 1808 C C . VAL A 1 237 ? -3.595 7.945 1.825 1.00 98.38 237 VAL A C 1
ATOM 1810 O O . VAL A 1 237 ? -4.313 8.942 1.754 1.00 98.38 237 VAL A O 1
ATOM 1813 N N . ALA A 1 238 ? -3.068 7.549 2.983 1.00 98.38 238 ALA A N 1
ATOM 1814 C CA . ALA A 1 238 ? -3.203 8.317 4.214 1.00 98.38 238 ALA A CA 1
ATOM 1815 C C . ALA A 1 238 ? -2.717 9.758 4.056 1.00 98.38 238 ALA A C 1
ATOM 1817 O O . ALA A 1 238 ? -1.730 10.027 3.380 1.00 98.38 238 ALA A O 1
ATOM 1818 N N . THR A 1 239 ? -3.386 10.692 4.729 1.00 97.75 239 THR A N 1
ATOM 1819 C CA . THR A 1 239 ? -2.803 12.020 4.951 1.00 97.75 239 THR A CA 1
ATOM 1820 C C . THR A 1 239 ? -1.625 11.908 5.927 1.00 97.75 239 THR A C 1
ATOM 1822 O O . THR A 1 239 ? -1.456 10.890 6.601 1.00 97.75 239 THR A O 1
ATOM 1825 N N . LYS A 1 240 ? -0.821 12.970 6.068 1.00 95.12 240 LYS A N 1
ATOM 1826 C CA . LYS A 1 240 ? 0.307 13.004 7.021 1.00 95.12 240 LYS A CA 1
ATOM 1827 C C . LYS A 1 240 ? -0.090 12.607 8.452 1.00 95.12 240 LYS A C 1
ATOM 1829 O O . LYS A 1 240 ? 0.678 11.934 9.131 1.00 95.12 240 LYS A O 1
ATOM 1834 N N . ASP A 1 241 ? -1.296 12.985 8.874 1.00 95.62 241 ASP A N 1
ATOM 1835 C CA . ASP A 1 241 ? -1.854 12.671 10.195 1.00 95.62 241 ASP A CA 1
ATOM 1836 C C . ASP A 1 241 ? -2.899 11.537 10.144 1.00 95.62 241 ASP A C 1
ATOM 1838 O O . ASP A 1 241 ? -3.533 11.222 11.151 1.00 95.62 241 ASP A O 1
ATOM 1842 N N . GLY A 1 242 ? -3.063 10.889 8.984 1.00 96.75 242 GLY A N 1
ATOM 1843 C CA . GLY A 1 242 ? -4.091 9.888 8.674 1.00 96.75 242 GLY A CA 1
ATOM 1844 C C . GLY A 1 242 ? -3.870 8.506 9.287 1.00 96.75 242 GLY A C 1
ATOM 1845 O O . GLY A 1 242 ? -4.441 7.517 8.825 1.00 96.75 242 GLY A O 1
ATOM 1846 N N . GLY A 1 243 ? -3.026 8.434 10.317 1.00 97.81 243 GLY A N 1
ATOM 1847 C CA . GLY A 1 243 ? -2.835 7.237 11.121 1.00 97.81 243 GLY A CA 1
ATOM 1848 C C . GLY A 1 243 ? -2.055 6.117 10.442 1.00 97.81 243 GLY A C 1
ATOM 1849 O O . GLY A 1 243 ? -2.297 4.971 10.797 1.00 97.81 243 GLY A O 1
ATOM 1850 N N . LEU A 1 244 ? -1.145 6.399 9.502 1.00 98.44 244 LEU A N 1
ATOM 1851 C CA . LEU A 1 244 ? -0.303 5.353 8.909 1.00 98.44 244 LEU A CA 1
ATOM 1852 C C . LEU A 1 244 ? 0.430 4.552 9.994 1.00 98.44 244 LEU A C 1
ATOM 1854 O O . LEU A 1 244 ? 1.098 5.126 10.853 1.00 98.44 244 LEU A O 1
ATOM 1858 N N . LEU A 1 245 ? 0.292 3.228 9.932 1.00 98.38 245 LEU A N 1
ATOM 1859 C CA . LEU A 1 245 ? 1.028 2.286 10.772 1.00 98.38 245 LEU A CA 1
ATOM 1860 C C . LEU A 1 245 ? 2.043 1.474 9.961 1.00 98.38 245 LEU A C 1
ATOM 1862 O O . LEU A 1 245 ? 3.099 1.125 10.477 1.00 98.38 245 LEU A O 1
ATOM 1866 N N . TRP A 1 246 ? 1.721 1.167 8.701 1.00 98.56 246 TRP A N 1
ATOM 1867 C CA . TRP A 1 246 ? 2.557 0.360 7.814 1.00 98.56 246 TRP A CA 1
ATOM 1868 C C . TRP A 1 246 ? 2.188 0.614 6.344 1.00 98.56 246 TRP A C 1
ATOM 1870 O O . TRP A 1 246 ? 1.004 0.757 6.029 1.00 98.56 246 TRP A O 1
ATOM 1880 N N . GLU A 1 247 ? 3.182 0.657 5.456 1.00 98.69 247 GLU A N 1
ATOM 1881 C CA . GLU A 1 247 ? 3.037 0.779 3.998 1.00 98.69 247 GLU A CA 1
ATOM 1882 C C . GLU A 1 247 ? 3.935 -0.242 3.289 1.00 98.69 247 GLU A C 1
ATOM 1884 O O . GLU A 1 247 ? 5.116 -0.363 3.626 1.00 98.69 247 GLU A O 1
ATOM 1889 N N . ALA A 1 248 ? 3.396 -0.889 2.253 1.00 98.75 248 ALA A N 1
ATOM 1890 C CA . ALA A 1 248 ? 4.169 -1.574 1.222 1.00 98.75 248 ALA A CA 1
ATOM 1891 C C . ALA A 1 248 ? 3.810 -1.028 -0.163 1.00 98.75 248 ALA A C 1
ATOM 1893 O O . ALA A 1 248 ? 2.643 -0.737 -0.445 1.00 98.75 248 ALA A O 1
ATOM 1894 N N . THR A 1 249 ? 4.811 -0.905 -1.030 1.00 98.62 249 THR A N 1
ATOM 1895 C CA . THR A 1 249 ? 4.643 -0.458 -2.416 1.00 98.62 249 THR A CA 1
ATOM 1896 C C . THR A 1 249 ? 5.323 -1.438 -3.366 1.00 98.62 249 THR A C 1
ATOM 1898 O O . THR A 1 249 ? 6.463 -1.825 -3.133 1.00 98.62 249 THR A O 1
ATOM 1901 N N . ILE A 1 250 ? 4.607 -1.862 -4.410 1.00 98.56 250 ILE A N 1
ATOM 1902 C CA . ILE A 1 250 ? 5.049 -2.884 -5.365 1.00 98.56 250 ILE A CA 1
ATOM 1903 C C . ILE A 1 250 ? 4.907 -2.354 -6.789 1.00 98.56 250 ILE A C 1
ATOM 1905 O O . ILE A 1 250 ? 3.898 -1.726 -7.134 1.00 98.56 250 ILE A O 1
ATOM 1909 N N . PHE A 1 251 ? 5.911 -2.608 -7.622 1.00 97.88 251 PHE A N 1
ATOM 1910 C CA . PHE A 1 251 ? 5.939 -2.152 -9.006 1.00 97.88 251 PHE A CA 1
ATOM 1911 C C . PHE A 1 251 ? 6.889 -2.979 -9.868 1.00 97.88 251 PHE A C 1
ATOM 1913 O O . PHE A 1 251 ? 7.835 -3.568 -9.358 1.00 97.88 251 PHE A O 1
ATOM 1920 N N . TRP A 1 252 ? 6.669 -2.986 -11.184 1.00 97.00 252 TRP A N 1
ATOM 1921 C CA . TRP A 1 252 ? 7.636 -3.548 -12.123 1.00 97.00 252 TRP A CA 1
ATOM 1922 C C . TRP A 1 252 ? 8.724 -2.508 -12.388 1.00 97.00 252 TRP A C 1
ATOM 1924 O O . TRP A 1 252 ? 8.440 -1.422 -12.905 1.00 97.00 252 TRP A O 1
ATOM 1934 N N . HIS A 1 253 ? 9.974 -2.814 -12.052 1.00 93.00 253 HIS A N 1
ATOM 1935 C CA . HIS A 1 253 ? 11.078 -1.943 -12.426 1.00 93.00 253 HIS A CA 1
ATOM 1936 C C . HIS A 1 253 ? 11.450 -2.173 -13.889 1.00 93.00 253 HIS A C 1
ATOM 1938 O O . HIS A 1 253 ? 11.865 -3.249 -14.319 1.00 93.00 253 HIS A O 1
ATOM 1944 N N . LYS A 1 254 ? 11.279 -1.113 -14.679 1.00 90.75 254 LYS A N 1
ATOM 1945 C CA . LYS A 1 254 ? 11.667 -1.083 -16.083 1.00 90.75 254 LYS A CA 1
ATOM 1946 C C . LYS A 1 254 ? 12.762 -0.048 -16.297 1.00 90.75 254 LYS A C 1
ATOM 1948 O O . LYS A 1 254 ? 12.501 1.156 -16.246 1.00 90.75 254 LYS A O 1
ATOM 1953 N N . GLU A 1 255 ? 13.971 -0.521 -16.587 1.00 86.44 255 GLU A N 1
ATOM 1954 C CA . GLU A 1 255 ? 15.104 0.353 -16.891 1.00 86.44 255 GLU A 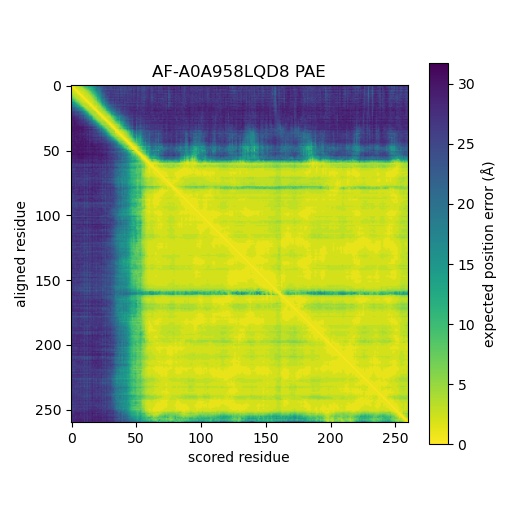CA 1
ATOM 1955 C C . GLU A 1 255 ? 14.746 1.334 -18.022 1.00 86.44 255 GLU A C 1
ATOM 1957 O O . GLU A 1 255 ? 14.153 0.970 -19.043 1.00 86.44 255 GLU A O 1
ATOM 1962 N N . GLY A 1 256 ? 15.065 2.613 -17.816 1.00 83.25 256 GLY A N 1
ATOM 1963 C CA . GLY A 1 256 ? 14.809 3.668 -18.796 1.00 83.25 256 GLY A CA 1
ATOM 1964 C C . GLY A 1 256 ? 13.343 4.094 -18.953 1.00 83.25 256 GLY A C 1
ATOM 1965 O O . GLY A 1 256 ? 13.077 4.986 -19.760 1.00 83.25 256 GLY A O 1
ATOM 1966 N N . ALA A 1 257 ? 12.388 3.538 -18.194 1.00 79.94 257 ALA A N 1
ATOM 1967 C CA . ALA A 1 257 ? 11.076 4.179 -18.042 1.00 79.94 257 ALA A CA 1
ATOM 1968 C C . ALA A 1 257 ? 11.276 5.591 -17.460 1.00 79.94 257 ALA A C 1
ATOM 1970 O O . ALA A 1 257 ? 12.182 5.777 -16.675 1.00 79.94 257 ALA A O 1
ATOM 1971 N N . GLY A 1 258 ? 10.526 6.624 -17.838 1.00 81.56 258 GLY A N 1
ATOM 1972 C CA . GLY A 1 258 ? 10.614 7.907 -17.118 1.00 81.56 258 GLY A CA 1
ATOM 1973 C C . GLY A 1 258 ? 9.946 7.822 -15.739 1.00 81.56 258 GLY A C 1
ATOM 1974 O O . GLY A 1 258 ? 9.190 6.883 -15.488 1.00 81.56 258 GLY A O 1
ATOM 1975 N N . CYS A 1 259 ? 10.143 8.832 -14.880 1.00 86.12 259 CYS A N 1
ATOM 1976 C CA . CYS A 1 259 ? 9.034 9.209 -13.992 1.00 86.12 259 CYS A CA 1
ATOM 1977 C C . CYS A 1 259 ? 7.871 9.680 -14.886 1.00 86.12 259 CYS A C 1
ATOM 1979 O O . CYS A 1 259 ? 8.124 10.209 -15.976 1.00 86.12 259 CYS A O 1
ATOM 1981 N N . TYR A 1 260 ? 6.631 9.415 -14.483 1.00 76.44 260 TYR A N 1
ATOM 1982 C CA . TYR A 1 260 ? 5.456 9.619 -15.335 1.00 76.44 260 TYR A CA 1
ATOM 1983 C C . TYR A 1 260 ? 4.980 11.070 -15.401 1.00 76.44 260 TYR A C 1
ATOM 1985 O O . TYR A 1 260 ? 5.141 11.800 -14.405 1.00 76.44 260 TYR A O 1
#

Solvent-accessible surface area (backbone atoms only — not comparable to full-atom values): 14859 Å² total; per-residue (Å²): 142,84,81,88,84,84,81,84,83,83,84,80,81,83,79,82,81,82,87,79,80,91,76,92,74,90,77,92,76,92,74,85,88,74,91,63,83,74,73,83,73,83,66,79,77,72,79,53,92,86,55,66,72,85,84,64,78,40,75,23,38,46,97,58,33,35,30,43,33,21,28,74,71,67,64,57,77,63,32,70,64,47,75,34,77,38,78,37,45,19,59,77,64,29,26,49,56,47,40,43,76,65,58,92,54,87,79,52,73,35,51,71,80,56,45,61,68,68,50,50,21,31,78,48,44,21,40,20,84,48,20,55,35,32,29,34,32,51,66,84,47,75,43,46,32,39,60,50,26,50,41,52,54,32,35,77,69,65,77,38,85,76,67,72,35,32,20,36,64,82,55,56,93,88,41,40,54,60,82,40,48,32,43,35,38,46,52,52,19,54,80,72,54,15,37,36,70,29,35,64,71,31,37,38,26,21,25,44,14,76,84,53,27,50,32,37,34,33,32,32,38,37,36,20,30,57,93,38,63,37,64,35,87,82,41,52,42,54,34,88,75,10,29,66,42,36,34,41,37,41,33,23,61,36,91,88,48,60,77,78

pLDDT: mean 85.35, std 20.81, range [34.62, 98.88]

Mean predicted aligned error: 10.46 Å